Protein AF-A0A3R7UKQ8-F1 (afdb_monomer_lite)

Structure (mmCIF, N/CA/C/O backbone):
data_AF-A0A3R7UKQ8-F1
#
_entry.id   AF-A0A3R7UKQ8-F1
#
loop_
_atom_site.group_PDB
_atom_site.id
_atom_site.type_symbol
_atom_site.label_atom_id
_atom_site.label_alt_id
_atom_site.label_comp_id
_atom_site.label_asym_id
_atom_site.label_entity_id
_atom_site.label_seq_id
_atom_site.pdbx_PDB_ins_code
_atom_site.Cartn_x
_atom_site.Cartn_y
_atom_site.Cartn_z
_atom_site.occupancy
_atom_site.B_iso_or_equiv
_atom_site.auth_seq_id
_atom_site.auth_comp_id
_atom_site.auth_asym_id
_atom_site.auth_atom_id
_atom_site.pdbx_PDB_model_num
ATOM 1 N N . MET A 1 1 ? -8.861 -11.889 10.207 1.00 70.06 1 MET A N 1
ATOM 2 C CA . MET A 1 1 ? -9.414 -12.337 11.502 1.00 70.06 1 MET A CA 1
ATOM 3 C C . MET A 1 1 ? -9.226 -11.172 12.427 1.00 70.06 1 MET A C 1
ATOM 5 O O . MET A 1 1 ? -8.089 -10.903 12.796 1.00 70.06 1 MET A O 1
ATOM 9 N N . ASP A 1 2 ? -10.313 -10.488 12.749 1.00 70.62 2 ASP A N 1
ATOM 10 C CA . ASP A 1 2 ? -10.226 -9.261 13.528 1.00 70.62 2 ASP A CA 1
ATOM 11 C C . ASP A 1 2 ? -10.502 -9.557 14.995 1.00 70.62 2 ASP A C 1
ATOM 13 O O . ASP A 1 2 ? -11.334 -10.406 15.337 1.00 70.62 2 ASP A O 1
ATOM 17 N N . ILE A 1 3 ? -9.754 -8.880 15.860 1.00 79.56 3 ILE A N 1
ATOM 18 C CA . ILE A 1 3 ? -9.895 -8.983 17.306 1.00 79.56 3 ILE A CA 1
ATOM 19 C C . ILE A 1 3 ? -10.937 -7.957 17.734 1.00 79.56 3 ILE A C 1
ATOM 21 O O . ILE A 1 3 ? -10.747 -6.760 17.567 1.00 79.56 3 ILE A O 1
ATOM 25 N N . VAL A 1 4 ? -12.036 -8.447 18.297 1.00 83.62 4 VAL A N 1
ATOM 26 C CA . VAL A 1 4 ? -13.134 -7.630 18.828 1.00 83.62 4 VAL A CA 1
ATOM 27 C C . VAL A 1 4 ? -12.773 -7.082 20.205 1.00 83.62 4 VAL A C 1
ATOM 29 O O . VAL A 1 4 ? -13.148 -5.969 20.556 1.00 83.62 4 VAL A O 1
ATOM 32 N N . SER A 1 5 ? -12.043 -7.862 21.005 1.00 83.62 5 SER A N 1
ATOM 33 C CA . SER A 1 5 ? -11.531 -7.396 22.292 1.00 83.62 5 SER A CA 1
ATOM 34 C C . SER A 1 5 ? -10.303 -8.183 22.718 1.00 83.62 5 SER A C 1
ATOM 36 O O . SER A 1 5 ? -10.240 -9.394 22.501 1.00 83.62 5 SER A O 1
ATOM 38 N N . ASN A 1 6 ? -9.377 -7.515 23.395 1.00 84.06 6 ASN A N 1
ATOM 39 C CA . ASN A 1 6 ? -8.214 -8.130 24.016 1.00 84.06 6 ASN A CA 1
ATOM 40 C C . ASN A 1 6 ? -8.159 -7.715 25.490 1.00 84.06 6 ASN A C 1
ATOM 42 O O . ASN A 1 6 ? -8.113 -6.527 25.805 1.00 84.06 6 ASN A O 1
ATOM 46 N N . SER A 1 7 ? -8.194 -8.688 26.392 1.00 84.50 7 SER A N 1
ATOM 47 C CA . SER A 1 7 ? -7.999 -8.495 27.825 1.00 84.50 7 SER A CA 1
ATOM 48 C C . SER A 1 7 ? -6.738 -9.226 28.281 1.00 84.50 7 SER A C 1
ATOM 50 O O . SER A 1 7 ? -6.098 -9.943 27.516 1.00 84.50 7 SER A O 1
ATOM 52 N N . SER A 1 8 ? -6.382 -9.097 29.558 1.00 80.50 8 SER A N 1
ATOM 53 C CA . SER A 1 8 ? -5.245 -9.836 30.116 1.00 80.50 8 SER A CA 1
ATOM 54 C C . SER A 1 8 ? -5.430 -11.358 30.114 1.00 80.50 8 SER A C 1
ATOM 56 O O . SER A 1 8 ? -4.455 -12.078 30.320 1.00 80.50 8 SER A O 1
ATOM 58 N N . THR A 1 9 ? -6.654 -11.858 29.919 1.00 83.44 9 THR A N 1
ATOM 59 C CA . THR A 1 9 ? -6.980 -13.289 30.018 1.00 83.44 9 THR A CA 1
ATOM 60 C C . THR A 1 9 ? -7.712 -13.852 28.806 1.00 83.44 9 THR A C 1
ATOM 62 O O . THR A 1 9 ? -7.872 -15.068 28.725 1.00 83.44 9 THR A O 1
ATOM 65 N N . ALA A 1 10 ? -8.177 -13.012 27.879 1.00 82.00 10 ALA A N 1
ATOM 66 C CA . ALA A 1 10 ? -8.956 -13.468 26.738 1.00 82.00 10 ALA A CA 1
ATOM 67 C C . ALA A 1 10 ? -8.812 -12.549 25.526 1.00 82.00 10 ALA A C 1
ATOM 69 O O . ALA A 1 10 ? -8.851 -11.325 25.637 1.00 82.00 10 ALA A O 1
ATOM 70 N N . VAL A 1 11 ? -8.756 -13.177 24.356 1.00 84.12 11 VAL A N 1
ATOM 71 C CA . VAL A 1 11 ? -8.886 -12.523 23.057 1.00 84.12 11 VAL A CA 1
ATOM 72 C C . VAL A 1 11 ? -10.197 -13.001 22.455 1.00 84.12 11 VAL A C 1
ATOM 74 O O . VAL A 1 11 ? -10.427 -14.203 22.340 1.00 84.12 11 VAL A O 1
ATOM 77 N N . VAL A 1 12 ? -11.065 -12.066 22.086 1.00 85.56 12 VAL A N 1
ATOM 78 C CA . VAL A 1 12 ? -12.299 -12.354 21.355 1.00 85.56 12 VAL A CA 1
ATOM 79 C C . VAL A 1 12 ? -12.066 -11.971 19.909 1.00 85.56 12 VAL A C 1
ATOM 81 O O . VAL A 1 12 ? -11.681 -10.841 19.618 1.00 85.56 12 VAL A O 1
ATOM 84 N N . VAL A 1 13 ? -12.306 -12.911 19.009 1.00 85.12 13 VAL A N 1
ATOM 85 C CA . VAL A 1 13 ? -12.179 -12.733 17.562 1.00 85.12 13 VAL A CA 1
ATOM 86 C C . VAL A 1 13 ? -13.563 -12.716 16.928 1.00 85.12 13 VAL A C 1
ATOM 88 O O . VAL A 1 13 ? -14.460 -13.431 17.366 1.00 85.12 13 VAL A O 1
ATOM 91 N N . GLY A 1 14 ? -13.747 -11.880 15.908 1.00 80.69 14 GLY A N 1
ATOM 92 C CA . GLY A 1 14 ? -15.052 -11.632 15.281 1.00 80.69 14 GLY A CA 1
ATOM 93 C C . GLY A 1 14 ? -15.513 -12.722 14.312 1.00 80.69 14 GLY A C 1
ATOM 94 O O . GLY A 1 14 ? -16.503 -12.541 13.611 1.00 80.69 14 GLY A O 1
ATOM 95 N N . VAL A 1 15 ? -14.781 -13.833 14.232 1.00 80.06 15 VAL A N 1
ATOM 96 C CA . VAL A 1 15 ? -15.007 -14.925 13.280 1.00 80.06 15 VAL A CA 1
ATOM 97 C C . VAL A 1 15 ? -14.976 -16.269 13.998 1.00 80.06 15 VAL A C 1
ATOM 99 O O . VAL A 1 15 ? -14.346 -16.407 15.046 1.00 80.06 15 VAL A O 1
ATOM 102 N N . ASP A 1 16 ? -15.637 -17.271 13.417 1.00 81.94 16 ASP A N 1
ATOM 103 C CA . ASP A 1 16 ? -15.550 -18.649 13.898 1.00 81.94 16 ASP A CA 1
ATOM 104 C C . ASP A 1 16 ? -14.130 -19.193 13.679 1.00 81.94 16 ASP A C 1
ATOM 106 O O . ASP A 1 16 ? -13.637 -19.275 12.553 1.00 81.94 16 ASP A O 1
ATOM 110 N N . VAL A 1 17 ? -13.474 -19.554 14.780 1.00 76.25 17 VAL A N 1
ATOM 111 C CA . VAL A 1 17 ? -12.110 -20.095 14.806 1.00 76.25 17 VAL A CA 1
ATOM 112 C C . VAL A 1 17 ? -12.058 -21.590 15.099 1.00 76.25 17 VAL A C 1
ATOM 114 O O . VAL A 1 17 ? -10.971 -22.148 15.227 1.00 76.25 17 VAL A O 1
ATOM 117 N N . SER A 1 18 ? -13.204 -22.272 15.171 1.00 80.19 18 SER A N 1
ATOM 118 C CA . SER A 1 18 ? -13.265 -23.717 15.432 1.00 80.19 18 SER A CA 1
ATOM 119 C C . SER A 1 18 ? -12.474 -24.540 14.405 1.00 80.19 18 SER A C 1
ATOM 121 O O . SER A 1 18 ? -11.867 -25.553 14.749 1.00 80.19 18 SER A O 1
ATOM 123 N N . ALA A 1 19 ? -12.400 -24.059 13.162 1.00 76.88 19 ALA A N 1
ATOM 124 C CA . ALA A 1 19 ? -11.631 -24.673 12.083 1.00 76.88 19 ALA A CA 1
ATOM 125 C C . ALA A 1 19 ? -10.104 -24.496 12.209 1.00 76.88 19 ALA A C 1
ATOM 127 O O . ALA A 1 19 ? -9.362 -25.165 11.493 1.00 76.88 19 ALA A O 1
ATOM 128 N N . LEU A 1 20 ? -9.622 -23.617 13.098 1.00 77.00 20 LEU A N 1
ATOM 129 C CA . LEU A 1 20 ? -8.187 -23.361 13.277 1.00 77.00 20 LEU A CA 1
ATOM 130 C C . LEU A 1 20 ? -7.493 -24.416 14.148 1.00 77.00 20 LEU A C 1
ATOM 132 O O . LEU A 1 20 ? -6.268 -24.429 14.207 1.00 77.00 20 LEU A O 1
ATOM 136 N N . GLY A 1 21 ? -8.252 -25.305 14.801 1.00 80.56 21 GLY A N 1
ATOM 137 C CA . GLY A 1 21 ? -7.693 -26.431 15.553 1.00 80.56 21 GLY A CA 1
ATOM 138 C C . GLY A 1 21 ? -6.815 -26.025 16.738 1.00 80.56 21 GLY A C 1
ATOM 139 O O . GLY A 1 21 ? -5.913 -26.783 17.085 1.00 80.56 21 GLY A O 1
ATOM 140 N N . LEU A 1 22 ? -7.074 -24.850 17.326 1.00 80.69 22 LEU A N 1
ATOM 141 C CA . LEU A 1 22 ? -6.280 -24.292 18.421 1.00 80.69 22 LEU A CA 1
ATOM 142 C C . LEU A 1 22 ? -6.304 -25.220 19.649 1.00 80.69 22 LEU A C 1
ATOM 144 O O . LEU A 1 22 ? -7.380 -25.611 20.108 1.00 80.69 22 LEU A O 1
ATOM 148 N N . GLN A 1 23 ? -5.133 -25.572 20.173 1.00 82.69 23 GLN A N 1
ATOM 149 C CA . GLN A 1 23 ? -4.922 -26.519 21.271 1.00 82.69 23 GLN A CA 1
ATOM 150 C C . GLN A 1 23 ? -4.511 -25.844 22.587 1.00 82.69 23 GLN A C 1
ATOM 152 O O . GLN A 1 23 ? -4.457 -26.507 23.624 1.00 82.69 23 GLN A O 1
ATOM 157 N N . GLY A 1 24 ? -4.298 -24.525 22.579 1.00 77.50 24 GLY A N 1
ATOM 158 C CA . GLY A 1 24 ? -4.002 -23.720 23.764 1.00 77.50 24 GLY A CA 1
ATOM 159 C C . GLY A 1 24 ? -2.513 -23.595 24.090 1.00 77.50 24 GLY A C 1
ATOM 160 O O . GLY A 1 24 ? -2.171 -22.981 25.101 1.00 77.50 24 GLY A O 1
ATOM 161 N N . ASP A 1 25 ? -1.633 -24.148 23.256 1.00 80.81 25 ASP A N 1
ATOM 162 C CA . ASP A 1 25 ? -0.180 -23.958 23.301 1.00 80.81 25 ASP A CA 1
ATOM 163 C C . ASP A 1 25 ? 0.328 -22.994 22.213 1.00 80.81 25 ASP A C 1
ATOM 165 O O . ASP A 1 25 ? 1.528 -22.717 22.128 1.00 80.81 25 ASP A O 1
ATOM 169 N N . GLU A 1 26 ? -0.574 -22.432 21.404 1.00 83.62 26 GLU A N 1
ATOM 170 C CA . GLU A 1 26 ? -0.216 -21.465 20.379 1.00 83.62 26 GLU A CA 1
ATOM 171 C C . GLU A 1 26 ? 0.246 -20.132 20.978 1.00 83.62 26 GLU A C 1
ATOM 173 O O . GLU A 1 26 ? -0.386 -19.544 21.857 1.00 83.62 26 GLU A O 1
ATOM 178 N N . ALA A 1 27 ? 1.335 -19.598 20.427 1.00 75.50 27 ALA A N 1
ATOM 179 C CA . ALA A 1 27 ? 1.791 -18.246 20.708 1.00 75.50 27 ALA A CA 1
ATOM 180 C C . ALA A 1 27 ? 1.308 -17.295 19.605 1.00 75.50 27 ALA A C 1
ATOM 182 O O . ALA A 1 27 ? 1.714 -17.413 18.447 1.00 75.50 27 ALA A O 1
ATOM 183 N N . PHE A 1 28 ? 0.481 -16.316 19.972 1.00 71.56 28 PHE A N 1
ATOM 184 C CA . PHE A 1 28 ? 0.013 -15.275 19.060 1.00 71.56 28 PHE A CA 1
ATOM 185 C C . PHE A 1 28 ? 0.711 -13.949 19.346 1.00 71.56 28 PHE A C 1
ATOM 187 O O . PHE A 1 28 ? 0.859 -13.540 20.496 1.00 71.56 28 PHE A O 1
ATOM 194 N N . VAL A 1 29 ? 1.095 -13.243 18.284 1.00 71.12 29 VAL A N 1
ATOM 195 C CA . VAL A 1 29 ? 1.484 -11.833 18.368 1.00 71.12 29 VAL A CA 1
ATOM 196 C C . VAL A 1 29 ? 0.312 -11.007 17.863 1.00 71.12 29 VAL A C 1
ATOM 198 O O . VAL A 1 29 ? -0.018 -11.065 16.680 1.00 71.12 29 VAL A O 1
ATOM 201 N N . ILE A 1 30 ? -0.301 -10.239 18.759 1.00 74.06 30 ILE A N 1
ATOM 202 C CA . ILE A 1 30 ? -1.354 -9.281 18.420 1.00 74.06 30 ILE A CA 1
ATOM 203 C C . ILE A 1 30 ? -0.682 -7.957 18.071 1.00 74.06 30 ILE A C 1
ATOM 205 O O . ILE A 1 30 ? 0.163 -7.474 18.825 1.00 74.06 30 ILE A O 1
ATOM 209 N N . ARG A 1 31 ? -1.040 -7.382 16.925 1.00 72.31 31 ARG A N 1
ATOM 210 C CA . ARG A 1 31 ? -0.610 -6.042 16.527 1.00 72.31 31 ARG A CA 1
ATOM 211 C C . ARG A 1 31 ? -1.842 -5.213 16.235 1.00 72.31 31 ARG A C 1
ATOM 213 O O . ARG A 1 31 ? -2.710 -5.661 15.495 1.00 72.31 31 ARG A O 1
ATOM 220 N N . GLU A 1 32 ? -1.891 -4.035 16.831 1.00 77.44 32 GLU A N 1
ATOM 221 C CA . GLU A 1 32 ? -2.873 -3.021 16.480 1.00 77.44 32 GLU A CA 1
ATOM 222 C C . GLU A 1 32 ? -2.600 -2.533 15.053 1.00 77.44 32 GLU A C 1
ATOM 224 O O . GLU A 1 32 ? -1.441 -2.437 14.631 1.00 77.44 32 GLU A O 1
ATOM 229 N N . HIS A 1 33 ? -3.666 -2.324 14.285 1.00 79.31 33 HIS A N 1
ATOM 230 C CA . HIS A 1 33 ? -3.559 -1.773 12.940 1.00 79.31 33 HIS A CA 1
ATOM 231 C C . HIS A 1 33 ? -3.458 -0.257 13.024 1.00 79.31 33 HIS A C 1
ATOM 233 O O . HIS A 1 33 ? -4.060 0.346 13.902 1.00 79.31 33 HIS A O 1
ATOM 239 N N . ILE A 1 34 ? -2.732 0.340 12.081 1.00 84.00 34 ILE A N 1
ATOM 240 C CA . ILE A 1 34 ? -2.748 1.791 11.912 1.00 84.00 34 ILE A CA 1
ATOM 241 C C . ILE A 1 34 ? -4.103 2.164 11.316 1.00 84.00 34 ILE A C 1
ATOM 243 O O . ILE A 1 34 ? -4.503 1.599 10.298 1.00 84.00 34 ILE A O 1
ATOM 247 N N . THR A 1 35 ? -4.791 3.117 11.923 1.00 89.06 35 THR A N 1
ATOM 248 C CA . THR A 1 35 ? -6.027 3.696 11.385 1.00 89.06 35 THR A CA 1
ATOM 249 C C . THR A 1 35 ? -5.747 4.959 10.567 1.00 89.06 35 THR A C 1
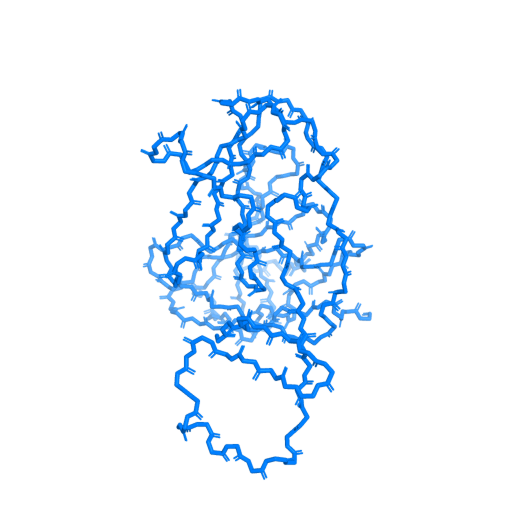ATOM 251 O O . THR A 1 35 ? -4.679 5.571 10.674 1.00 89.06 35 THR A O 1
ATOM 254 N N . LEU A 1 36 ? -6.719 5.397 9.758 1.00 89.44 36 LEU A N 1
ATOM 255 C CA . LEU A 1 36 ? -6.642 6.693 9.071 1.00 89.44 36 LEU A CA 1
ATOM 256 C C . LEU A 1 36 ? -6.414 7.857 10.038 1.00 89.44 36 LEU A C 1
ATOM 258 O O . LEU A 1 36 ? -5.592 8.736 9.771 1.00 89.44 36 LEU A O 1
ATOM 262 N N . SER A 1 37 ? -7.134 7.872 11.160 1.00 88.88 37 SER A N 1
ATOM 263 C CA . SER A 1 37 ? -7.009 8.955 12.136 1.00 88.88 37 SER A CA 1
ATOM 264 C C . SER A 1 37 ? -5.608 9.018 12.750 1.00 88.88 37 SER A C 1
ATOM 266 O O . SER A 1 37 ? -5.056 10.105 12.894 1.00 88.88 37 SER A O 1
ATOM 268 N N . GLU A 1 38 ? -4.983 7.870 13.020 1.00 88.94 38 GLU A N 1
ATOM 269 C CA . GLU A 1 38 ? -3.617 7.799 13.546 1.00 88.94 38 GLU A CA 1
ATOM 270 C C . GLU A 1 38 ? -2.568 8.209 12.513 1.00 88.94 38 GLU A C 1
ATOM 272 O O . GLU A 1 38 ? -1.663 8.984 12.827 1.00 88.94 38 GLU A O 1
ATOM 277 N N . LEU A 1 39 ? -2.691 7.725 11.274 1.00 88.00 39 LEU A N 1
ATOM 278 C CA . LEU A 1 39 ? -1.722 8.000 10.213 1.00 88.00 39 LEU A CA 1
ATOM 279 C C . LEU A 1 39 ? -1.646 9.495 9.871 1.00 88.00 39 LEU A C 1
ATOM 281 O O . LEU A 1 39 ? -0.565 10.032 9.615 1.00 88.00 39 LEU A O 1
ATOM 285 N N . PHE A 1 40 ? -2.800 10.162 9.884 1.00 89.31 40 PHE A N 1
ATOM 286 C CA . PHE A 1 40 ? -2.947 11.568 9.516 1.00 89.31 40 PHE A CA 1
ATOM 287 C C . PHE A 1 40 ? -3.152 12.494 10.721 1.00 89.31 40 PHE A C 1
ATOM 289 O O . PHE A 1 40 ? -3.461 13.670 10.538 1.00 89.31 40 PHE A O 1
ATOM 296 N N . ALA A 1 41 ? -2.930 12.013 11.950 1.00 87.38 41 ALA A N 1
ATOM 297 C CA . ALA A 1 41 ? -3.183 12.767 13.185 1.00 87.38 41 ALA A CA 1
ATOM 298 C C . ALA A 1 41 ? -2.482 14.138 13.232 1.00 87.38 41 ALA A C 1
ATOM 300 O O . ALA A 1 41 ? -2.970 15.075 13.860 1.00 87.38 41 ALA A O 1
ATOM 301 N N . ASN A 1 42 ? -1.327 14.254 12.571 1.00 84.31 42 ASN A N 1
ATOM 302 C CA . ASN A 1 42 ? -0.516 15.474 12.521 1.00 84.31 42 ASN A CA 1
ATOM 303 C C . ASN A 1 42 ? -0.512 16.143 11.136 1.00 84.31 42 ASN A C 1
ATOM 305 O O . ASN A 1 42 ? 0.298 17.036 10.884 1.00 84.31 42 ASN A O 1
ATOM 309 N N . SER A 1 43 ? -1.370 15.691 10.224 1.00 85.12 43 SER A N 1
ATOM 310 C CA . SER A 1 43 ? -1.444 16.195 8.857 1.00 85.12 43 SER A CA 1
ATOM 311 C C . SER A 1 43 ? -2.393 17.389 8.762 1.00 85.12 43 SER A C 1
ATOM 313 O O . SER A 1 43 ? -3.461 17.417 9.369 1.00 85.12 43 SER A O 1
ATOM 315 N N . THR A 1 44 ? -2.027 18.388 7.961 1.00 88.06 44 THR A N 1
ATOM 316 C CA . THR A 1 44 ? -2.887 19.541 7.663 1.00 88.06 44 THR A CA 1
ATOM 317 C C . THR A 1 44 ? -3.730 19.249 6.428 1.00 88.06 44 THR A C 1
ATOM 319 O O . THR A 1 44 ? -3.351 19.626 5.321 1.00 88.06 44 THR A O 1
ATOM 322 N N . LEU A 1 45 ? -4.844 18.542 6.621 1.00 91.62 45 LEU A N 1
ATOM 323 C CA . LEU A 1 45 ? -5.777 18.190 5.551 1.00 91.62 45 LEU A CA 1
ATOM 324 C C . LEU A 1 45 ? -6.913 19.210 5.440 1.00 91.62 45 LEU A C 1
ATOM 326 O O . LEU A 1 45 ? -7.492 19.646 6.436 1.00 91.62 45 LEU A O 1
ATOM 330 N N . THR A 1 46 ? -7.254 19.564 4.208 1.00 94.06 46 THR A N 1
ATOM 331 C CA . THR A 1 46 ? -8.377 20.430 3.863 1.00 94.06 46 THR A CA 1
ATOM 332 C C . THR A 1 46 ? -9.659 19.610 3.822 1.00 94.06 46 THR A C 1
ATOM 334 O O . THR A 1 46 ? -9.826 18.722 2.984 1.00 94.06 46 THR A O 1
ATOM 337 N N . GLY A 1 47 ? -10.593 19.939 4.715 1.00 93.62 47 GLY A N 1
ATOM 338 C CA . GLY A 1 47 ? -11.887 19.266 4.793 1.00 93.62 47 GLY A CA 1
ATOM 339 C C . GLY A 1 47 ? -12.650 19.300 3.469 1.00 93.62 47 GLY A C 1
ATOM 340 O O . GLY A 1 47 ? -12.696 20.331 2.797 1.00 93.62 47 GLY A O 1
ATOM 341 N N . TYR A 1 48 ? -13.257 18.171 3.108 1.00 93.50 48 TYR A N 1
ATOM 342 C CA . TYR A 1 48 ? -14.045 17.938 1.893 1.00 93.50 48 TYR A CA 1
ATOM 343 C C . TYR A 1 48 ? -13.295 18.119 0.565 1.00 93.50 48 TYR A C 1
ATOM 345 O O . TYR A 1 48 ? -13.907 17.989 -0.495 1.00 93.50 48 TYR A O 1
ATOM 353 N N . ALA A 1 49 ? -11.993 18.401 0.606 1.00 93.31 49 ALA A N 1
ATOM 354 C CA . ALA A 1 49 ? -11.149 18.567 -0.571 1.00 93.31 49 ALA A CA 1
ATOM 355 C C . ALA A 1 49 ? -10.083 17.475 -0.645 1.00 93.31 49 ALA A C 1
ATOM 357 O O . ALA A 1 49 ? -9.874 16.900 -1.711 1.00 93.31 49 ALA A O 1
ATOM 358 N N . ASP A 1 50 ? -9.453 17.166 0.488 1.00 95.19 50 ASP A N 1
ATOM 359 C CA . ASP A 1 50 ? -8.444 16.124 0.552 1.00 95.19 50 ASP A CA 1
ATOM 360 C C . ASP A 1 50 ? -9.109 14.776 0.861 1.00 95.19 50 ASP A C 1
ATOM 362 O O . ASP A 1 50 ? -9.935 14.646 1.774 1.00 95.19 50 ASP A O 1
ATOM 366 N N . ALA A 1 51 ? -8.754 13.766 0.073 1.00 95.25 51 ALA A N 1
ATOM 367 C CA . ALA A 1 51 ? -9.358 12.444 0.122 1.00 95.25 51 ALA A CA 1
ATOM 368 C C . ALA A 1 51 ? -8.293 11.355 0.042 1.00 95.25 51 ALA A C 1
ATOM 370 O O . ALA A 1 51 ? -7.266 11.505 -0.617 1.00 95.25 51 ALA A O 1
ATOM 371 N N . VAL A 1 52 ? -8.560 10.228 0.687 1.00 94.50 52 VAL A N 1
ATOM 372 C CA . VAL A 1 52 ? -7.701 9.048 0.673 1.00 94.50 52 VAL A CA 1
ATOM 373 C C . VAL A 1 52 ? -8.492 7.860 0.153 1.00 94.50 52 VAL A C 1
ATOM 375 O O . VAL A 1 52 ? -9.648 7.673 0.512 1.00 94.50 52 VAL A O 1
ATOM 378 N N . SER A 1 53 ? -7.888 7.064 -0.721 1.00 93.94 53 SER A N 1
ATOM 379 C CA . SER A 1 53 ? -8.439 5.776 -1.147 1.00 93.94 53 SER A CA 1
ATOM 380 C C . SER A 1 53 ? -7.579 4.655 -0.589 1.00 93.94 53 SER A C 1
ATOM 382 O O . SER A 1 53 ? -6.396 4.603 -0.920 1.00 93.94 53 SER A O 1
ATOM 384 N N . ILE A 1 54 ? -8.150 3.778 0.235 1.00 91.06 54 ILE A N 1
ATOM 385 C CA . ILE A 1 54 ? -7.490 2.578 0.751 1.00 91.06 54 ILE A CA 1
ATOM 386 C C . ILE A 1 54 ? -7.803 1.418 -0.192 1.00 91.06 54 ILE A C 1
ATOM 388 O O . ILE A 1 54 ? -8.958 1.103 -0.476 1.00 91.06 54 ILE A O 1
ATOM 392 N N . TYR A 1 55 ? -6.755 0.784 -0.704 1.00 87.94 55 TYR A N 1
ATOM 393 C CA . TYR A 1 55 ? -6.855 -0.360 -1.599 1.00 87.94 55 TYR A CA 1
ATOM 394 C C . TYR A 1 55 ? -6.856 -1.661 -0.812 1.00 87.94 55 TYR A C 1
ATOM 396 O O . TYR A 1 55 ? -6.012 -1.886 0.053 1.00 87.94 55 TYR A O 1
ATOM 404 N N . ASN A 1 56 ? -7.740 -2.564 -1.212 1.00 83.50 56 ASN A N 1
ATOM 405 C CA . ASN A 1 56 ? -7.997 -3.850 -0.586 1.00 83.50 56 ASN A CA 1
ATOM 406 C C . ASN A 1 56 ? -8.540 -3.777 0.853 1.00 83.50 56 ASN A C 1
ATOM 408 O O . ASN A 1 56 ? -8.387 -4.754 1.585 1.00 83.50 56 ASN A O 1
ATOM 412 N N . GLU A 1 57 ? -9.167 -2.666 1.258 1.00 84.94 57 GLU A N 1
ATOM 413 C CA . GLU A 1 57 ? -9.785 -2.525 2.590 1.00 84.94 57 GLU A CA 1
ATOM 414 C C . GLU A 1 57 ? -10.850 -3.606 2.825 1.00 84.94 57 GLU A C 1
ATOM 416 O O . GLU A 1 57 ? -10.743 -4.391 3.763 1.00 84.94 57 GLU A O 1
ATOM 421 N N . ASP A 1 58 ? -11.794 -3.739 1.889 1.00 84.00 58 ASP A N 1
ATOM 422 C CA . ASP A 1 58 ? -12.848 -4.766 1.917 1.00 84.00 58 ASP A CA 1
ATOM 423 C C . ASP A 1 58 ? -12.423 -6.088 1.242 1.00 84.00 58 ASP A C 1
ATOM 425 O O . ASP A 1 58 ? -13.247 -6.955 0.937 1.00 84.00 58 ASP A O 1
ATOM 429 N N . GLY A 1 59 ? -11.127 -6.245 0.958 1.00 79.69 59 GLY A N 1
ATOM 430 C CA . GLY A 1 59 ? -10.546 -7.431 0.329 1.00 79.69 59 GLY A CA 1
ATOM 431 C C . GLY A 1 59 ? -9.968 -7.210 -1.077 1.00 79.69 59 GLY A C 1
ATOM 432 O O . GLY A 1 59 ? -10.026 -6.115 -1.624 1.00 79.69 59 GLY A O 1
ATOM 433 N N . PRO A 1 60 ? -9.371 -8.252 -1.682 1.00 78.19 60 PRO A N 1
ATOM 434 C CA . PRO A 1 60 ? -8.640 -8.161 -2.948 1.00 78.19 60 PRO A CA 1
ATOM 435 C C . PRO A 1 60 ? -9.381 -7.427 -4.079 1.00 78.19 60 PRO A C 1
ATOM 437 O O . PRO A 1 60 ? -10.466 -7.834 -4.489 1.00 78.19 60 PRO A O 1
ATOM 440 N N . GLY A 1 61 ? -8.759 -6.383 -4.628 1.00 75.62 61 GLY A N 1
ATOM 441 C CA . GLY A 1 61 ? -9.250 -5.610 -5.770 1.00 75.62 61 GLY A CA 1
ATOM 442 C C . GLY A 1 61 ? -10.253 -4.503 -5.432 1.00 75.62 61 GLY A C 1
ATOM 443 O O . GLY A 1 61 ? -10.740 -3.848 -6.353 1.00 75.62 61 GLY A O 1
ATOM 444 N N . THR A 1 62 ? -10.571 -4.277 -4.155 1.00 85.00 62 THR A N 1
ATOM 445 C CA . THR A 1 62 ? -11.448 -3.173 -3.737 1.00 85.00 62 THR A CA 1
ATOM 446 C C . THR A 1 62 ? -10.663 -1.878 -3.529 1.00 85.00 62 THR A C 1
ATOM 448 O O . THR A 1 62 ? -9.449 -1.890 -3.315 1.00 85.00 62 THR A O 1
ATOM 451 N N . ALA A 1 63 ? -11.358 -0.747 -3.602 1.00 89.50 63 ALA A N 1
ATOM 452 C CA . ALA A 1 63 ? -10.851 0.542 -3.156 1.00 89.50 63 ALA A CA 1
ATOM 453 C C . ALA A 1 63 ? -11.988 1.282 -2.455 1.00 89.50 63 ALA A C 1
ATOM 455 O O . ALA A 1 63 ? -13.053 1.478 -3.047 1.00 89.50 63 ALA A O 1
ATOM 456 N N . VAL A 1 64 ? -11.762 1.672 -1.206 1.00 93.25 64 VAL A N 1
ATOM 457 C CA . VAL A 1 64 ? -12.714 2.441 -0.405 1.00 93.25 64 VAL A CA 1
ATOM 458 C C . VAL A 1 64 ? -12.133 3.831 -0.220 1.00 93.25 64 VAL A C 1
ATOM 460 O O . VAL A 1 64 ? -10.936 3.995 0.010 1.00 93.25 64 VAL A O 1
ATOM 463 N N . ALA A 1 65 ? -12.962 4.847 -0.427 1.00 95.69 65 ALA A N 1
ATOM 464 C CA . ALA A 1 65 ? -12.527 6.231 -0.419 1.00 95.69 65 ALA A CA 1
ATOM 465 C C . ALA A 1 65 ? -13.143 6.992 0.754 1.00 95.69 65 ALA A C 1
ATOM 467 O O . ALA A 1 65 ? -14.343 6.905 1.031 1.00 95.69 65 ALA A O 1
ATOM 468 N N . HIS A 1 66 ? -12.297 7.781 1.404 1.00 96.25 66 HIS A N 1
ATOM 469 C CA . HIS A 1 66 ? -12.603 8.577 2.578 1.00 96.25 66 HIS A CA 1
ATOM 470 C C . HIS A 1 66 ? -12.188 10.017 2.325 1.00 96.25 66 HIS A C 1
ATOM 472 O O . HIS A 1 66 ? -11.257 10.294 1.568 1.00 96.25 66 HIS A O 1
ATOM 478 N N . VAL A 1 67 ? -12.871 10.941 2.976 1.00 97.06 67 VAL A N 1
ATOM 479 C CA . VAL A 1 67 ? -12.627 12.372 2.852 1.00 97.06 67 VAL A CA 1
ATOM 480 C C . VAL A 1 67 ? -12.409 12.971 4.232 1.00 97.06 67 VAL A C 1
ATOM 482 O O . VAL A 1 67 ? -13.088 12.591 5.188 1.00 97.06 67 VAL A O 1
ATOM 485 N N . ALA A 1 68 ? -11.451 13.889 4.345 1.00 95.38 68 ALA A N 1
ATOM 486 C CA . ALA A 1 68 ? -11.239 14.624 5.584 1.00 95.38 68 ALA A CA 1
ATOM 487 C C . ALA A 1 68 ? -12.459 15.516 5.871 1.00 95.38 68 ALA A C 1
ATOM 489 O O . ALA A 1 68 ? -12.991 16.147 4.961 1.00 95.38 68 ALA A O 1
ATOM 490 N N . ASP A 1 69 ? -12.891 15.630 7.123 1.00 93.75 69 ASP A N 1
ATOM 491 C CA . ASP A 1 69 ? -14.012 16.506 7.505 1.00 93.75 69 ASP A CA 1
ATOM 492 C C . ASP A 1 69 ? -13.576 17.953 7.819 1.00 93.75 69 ASP A C 1
ATOM 494 O O . ASP A 1 69 ? -14.409 18.852 7.948 1.00 93.75 69 ASP A O 1
ATOM 498 N N . GLY A 1 70 ? -12.263 18.188 7.932 1.00 89.06 70 GLY A N 1
ATOM 499 C CA . GLY A 1 70 ? -11.660 19.469 8.317 1.00 89.06 70 GLY A CA 1
ATOM 500 C C . GLY A 1 70 ? -11.580 19.720 9.829 1.00 89.06 70 GLY A C 1
ATOM 501 O O . GLY A 1 70 ? -11.084 20.765 10.245 1.00 89.06 70 GLY A O 1
ATOM 502 N N . ALA A 1 71 ? -12.029 18.774 10.653 1.00 88.38 71 ALA A N 1
ATOM 503 C CA . ALA A 1 71 ? -11.951 18.780 12.113 1.00 88.38 71 ALA A CA 1
ATOM 504 C C . ALA A 1 71 ? -11.072 17.638 12.666 1.00 88.38 71 ALA A C 1
ATOM 506 O O . ALA A 1 71 ? -11.107 17.353 13.863 1.00 88.38 71 ALA A O 1
ATOM 507 N N . GLY A 1 72 ? -10.264 17.014 11.803 1.00 85.75 72 GLY A N 1
ATOM 508 C CA . GLY A 1 72 ? -9.365 15.915 12.158 1.00 85.75 72 GLY A CA 1
ATOM 509 C C . GLY A 1 72 ? -10.013 14.532 12.083 1.00 85.75 72 GLY A C 1
ATOM 510 O O . GLY A 1 72 ? -9.406 13.570 12.544 1.00 85.75 72 GLY A O 1
ATOM 511 N N . ASN A 1 73 ? -11.215 14.424 11.510 1.00 91.94 73 ASN A N 1
ATOM 512 C CA . ASN A 1 73 ? -11.890 13.153 11.274 1.00 91.94 73 ASN A CA 1
ATOM 513 C C . ASN A 1 73 ? -11.986 12.828 9.780 1.00 91.94 73 ASN A C 1
ATOM 515 O O . ASN A 1 73 ? -11.707 13.646 8.899 1.00 91.94 73 ASN A O 1
ATOM 519 N N . TRP A 1 74 ? -12.442 11.611 9.522 1.00 95.31 74 TRP A N 1
ATOM 520 C CA . TRP A 1 74 ? -12.647 11.018 8.219 1.00 95.31 74 TRP A CA 1
ATOM 521 C C . TRP A 1 74 ? -14.091 10.567 8.064 1.00 95.31 74 TRP A C 1
ATOM 523 O O . TRP A 1 74 ? -14.700 10.035 8.996 1.00 95.31 74 TRP A O 1
ATOM 533 N N . LEU A 1 75 ? -14.622 10.769 6.864 1.00 96.88 75 LEU A N 1
ATOM 534 C CA . LEU A 1 75 ? -15.957 10.349 6.461 1.00 96.88 75 LEU A CA 1
ATOM 535 C C . LEU A 1 75 ? -15.860 9.466 5.219 1.00 96.88 75 LEU A C 1
ATOM 537 O O . LEU A 1 75 ? -15.000 9.699 4.367 1.00 96.88 75 LEU A O 1
ATOM 541 N N . LEU A 1 76 ? -16.770 8.506 5.061 1.00 96.38 76 LEU A N 1
ATOM 542 C CA . LEU A 1 76 ? -16.913 7.788 3.795 1.00 96.38 76 LEU A CA 1
ATOM 543 C C . LEU A 1 76 ? -17.301 8.760 2.679 1.00 96.38 76 LEU A C 1
ATOM 545 O O . LEU A 1 76 ? -18.264 9.521 2.799 1.00 96.38 76 LEU A O 1
ATOM 549 N N . ILE A 1 77 ? -16.592 8.702 1.550 1.00 95.44 77 ILE A N 1
ATOM 550 C CA . ILE A 1 77 ? -16.873 9.599 0.421 1.00 95.44 77 ILE A CA 1
ATOM 551 C C . ILE A 1 77 ? -18.236 9.311 -0.223 1.00 95.44 77 ILE A C 1
ATOM 553 O O . ILE A 1 77 ? -18.791 10.159 -0.914 1.00 95.44 77 ILE A O 1
ATOM 557 N N . SER A 1 78 ? -18.780 8.106 -0.028 1.00 94.12 78 SER A N 1
ATOM 558 C CA . SER A 1 78 ? -20.049 7.688 -0.624 1.00 94.12 78 SER A CA 1
ATOM 559 C C . SER A 1 78 ? -21.254 8.441 -0.068 1.00 94.12 78 SER A C 1
ATOM 561 O O . SER A 1 78 ? -22.261 8.562 -0.764 1.00 94.12 78 SER A O 1
ATOM 563 N N . ASP A 1 79 ? -21.173 8.924 1.173 1.00 94.69 79 ASP A N 1
ATOM 564 C CA . ASP A 1 79 ? -22.288 9.592 1.845 1.00 94.69 79 ASP A CA 1
ATOM 565 C C . ASP A 1 79 ? -21.911 10.889 2.570 1.00 94.69 79 ASP A C 1
ATOM 567 O O . ASP A 1 79 ? -22.815 11.622 2.965 1.00 94.69 79 ASP A O 1
ATOM 571 N N . TYR A 1 80 ? -20.617 11.192 2.730 1.00 94.12 80 TYR A N 1
ATOM 572 C CA . TYR A 1 80 ? -20.116 12.370 3.441 1.00 94.12 80 TYR A CA 1
ATOM 573 C C . TYR A 1 80 ? -20.676 12.520 4.869 1.00 94.12 80 TYR A C 1
ATOM 575 O O . TYR A 1 80 ? -20.790 13.634 5.379 1.00 94.12 80 TYR A O 1
ATOM 583 N N . THR A 1 81 ? -21.070 11.419 5.515 1.00 93.38 81 THR A N 1
ATOM 584 C CA . THR A 1 81 ? -21.726 11.439 6.834 1.00 93.38 81 THR A CA 1
ATOM 585 C C . THR A 1 81 ? -21.298 10.295 7.744 1.00 93.38 81 THR A C 1
ATOM 587 O O . THR A 1 81 ? -21.205 10.492 8.956 1.00 93.38 81 THR A O 1
ATOM 590 N N . THR A 1 82 ? -21.014 9.113 7.199 1.00 95.94 82 THR A N 1
ATOM 591 C CA . THR A 1 82 ? -20.566 7.962 7.981 1.00 95.94 82 THR A CA 1
ATOM 592 C C . THR A 1 82 ? -19.117 8.164 8.400 1.00 95.94 82 THR A C 1
ATOM 594 O O . THR A 1 82 ? -18.236 8.285 7.551 1.00 95.94 82 THR A O 1
ATOM 597 N N . SER A 1 83 ? -18.873 8.190 9.714 1.00 94.94 83 SER A N 1
ATOM 598 C CA . SER A 1 83 ? -17.521 8.253 10.281 1.00 94.94 83 SER A CA 1
ATOM 599 C C . SER A 1 83 ? -16.690 7.052 9.842 1.00 94.94 83 SER A C 1
ATOM 601 O O . SER A 1 83 ? -17.151 5.913 9.914 1.00 94.94 83 SER A O 1
ATOM 603 N N . SER A 1 84 ? -15.453 7.316 9.433 1.00 93.94 84 SER A N 1
ATOM 604 C CA . SER A 1 84 ? -14.473 6.310 9.028 1.00 93.94 84 SER A CA 1
ATOM 605 C C . SER A 1 84 ? -13.100 6.550 9.666 1.00 93.94 84 SER A C 1
ATOM 607 O O . SER A 1 84 ? -12.072 6.234 9.072 1.00 93.94 84 SER A O 1
ATOM 609 N N . ASN A 1 85 ? -13.066 7.139 10.865 1.00 88.69 85 ASN A N 1
ATOM 610 C CA . ASN A 1 85 ? -11.823 7.372 11.615 1.00 88.69 85 ASN A CA 1
ATOM 611 C C . ASN A 1 85 ? -11.046 6.087 11.904 1.00 88.69 85 ASN A C 1
ATOM 613 O O . ASN A 1 85 ? -9.816 6.079 11.824 1.00 88.69 85 ASN A O 1
ATOM 617 N N . ASP A 1 86 ? -11.789 5.025 12.209 1.00 88.00 86 ASP A N 1
ATOM 618 C CA . ASP A 1 86 ? -11.265 3.715 12.589 1.00 88.00 86 ASP A CA 1
ATOM 619 C C . ASP A 1 86 ? -10.998 2.823 11.368 1.00 88.00 86 ASP A C 1
ATOM 621 O O . ASP A 1 86 ? -10.763 1.629 11.534 1.00 88.00 86 ASP A O 1
ATOM 625 N N . ALA A 1 87 ? -11.050 3.374 10.144 1.00 90.62 87 ALA A N 1
ATOM 626 C CA . ALA A 1 87 ? -10.752 2.623 8.928 1.00 90.62 87 ALA A CA 1
ATOM 627 C C . ALA A 1 87 ? -9.307 2.090 9.002 1.00 90.62 87 ALA A C 1
ATOM 629 O O . ALA A 1 87 ? -8.360 2.892 9.063 1.00 90.62 87 ALA A O 1
ATOM 630 N N . PRO A 1 88 ? -9.119 0.759 9.060 1.00 87.69 88 PRO A N 1
ATOM 631 C CA . PRO A 1 88 ? -7.814 0.160 9.278 1.00 87.69 88 PRO A CA 1
ATOM 632 C C . PRO A 1 88 ? -7.009 0.090 7.977 1.00 87.69 88 PRO A C 1
ATOM 634 O O . PRO A 1 88 ? -7.487 -0.358 6.938 1.00 87.69 88 PRO A O 1
ATOM 637 N N . ILE A 1 89 ? -5.729 0.442 8.056 1.00 85.75 89 ILE A N 1
ATOM 638 C CA . ILE A 1 89 ? -4.751 0.219 6.991 1.00 85.75 89 ILE A CA 1
ATOM 639 C C . ILE A 1 89 ? -3.993 -1.068 7.321 1.00 85.75 89 ILE A C 1
ATOM 641 O O . ILE A 1 89 ? -3.053 -1.087 8.123 1.00 85.75 89 ILE A O 1
ATOM 645 N N . TYR A 1 90 ? -4.417 -2.177 6.715 1.00 80.12 90 TYR A N 1
ATOM 646 C CA . TYR A 1 90 ? -3.804 -3.483 6.960 1.00 80.12 90 TYR A CA 1
ATOM 647 C C . TYR A 1 90 ? -2.425 -3.607 6.290 1.00 80.12 90 TYR A C 1
ATOM 649 O O . TYR A 1 90 ? -2.197 -3.071 5.202 1.00 80.12 90 TYR A O 1
ATOM 657 N N . PRO A 1 91 ? -1.491 -4.392 6.851 1.00 74.75 91 PRO A N 1
ATOM 658 C CA . PRO A 1 91 ? -0.266 -4.752 6.144 1.00 74.75 91 PRO A CA 1
ATOM 659 C C . PRO A 1 91 ? -0.560 -5.391 4.776 1.00 74.75 91 PRO A C 1
ATOM 661 O O . PRO A 1 91 ? -1.368 -6.313 4.683 1.00 74.75 91 PRO A O 1
ATOM 664 N N . GLY A 1 92 ? 0.119 -4.929 3.722 1.00 72.06 92 GLY A N 1
ATOM 665 C CA . GLY A 1 92 ? -0.130 -5.379 2.345 1.00 72.06 92 GLY A CA 1
ATOM 666 C C . GLY A 1 92 ? -1.268 -4.639 1.630 1.00 72.06 92 GLY A C 1
ATOM 667 O O . GLY A 1 92 ? -1.488 -4.885 0.445 1.00 72.06 92 GLY A O 1
ATOM 668 N N . THR A 1 93 ? -1.954 -3.716 2.312 1.00 78.12 93 THR A N 1
ATOM 669 C CA . THR A 1 93 ? -2.783 -2.684 1.673 1.00 78.12 93 THR A CA 1
ATOM 670 C C . THR A 1 93 ? -1.931 -1.463 1.342 1.00 78.12 93 THR A C 1
ATOM 672 O O . THR A 1 93 ? -0.839 -1.275 1.884 1.00 78.12 93 THR A O 1
ATOM 675 N N . GLY A 1 94 ? -2.422 -0.643 0.420 1.00 79.31 94 GLY A N 1
ATOM 676 C CA . GLY A 1 94 ? -1.836 0.651 0.093 1.00 79.31 94 GLY A CA 1
ATOM 677 C C . GLY A 1 94 ? -2.920 1.713 0.107 1.00 79.31 94 GLY A C 1
ATOM 678 O O . GLY A 1 94 ? -4.102 1.393 0.002 1.00 79.31 94 GLY A O 1
ATOM 679 N N . PHE A 1 95 ? -2.527 2.975 0.207 1.00 87.38 95 PHE A N 1
ATOM 680 C CA . PHE A 1 95 ? -3.455 4.087 0.071 1.00 87.38 95 PHE A CA 1
ATOM 681 C C . PHE A 1 95 ? -2.941 5.098 -0.950 1.00 87.38 95 PHE A C 1
ATOM 683 O O . PHE A 1 95 ? -1.736 5.236 -1.159 1.00 87.38 95 PHE A O 1
ATOM 690 N N . VAL A 1 96 ? -3.865 5.816 -1.581 1.00 88.31 96 VAL A N 1
ATOM 691 C CA . VAL A 1 96 ? -3.567 6.979 -2.420 1.00 88.31 96 VAL A CA 1
ATOM 692 C C . VAL A 1 96 ? -4.203 8.194 -1.769 1.00 88.31 96 VAL A C 1
ATOM 694 O O . VAL A 1 96 ? -5.417 8.224 -1.588 1.00 88.31 96 VAL A O 1
ATOM 697 N N . LEU A 1 97 ? -3.379 9.181 -1.421 1.00 90.25 97 LEU A N 1
ATOM 698 C CA . LEU A 1 97 ? -3.827 10.487 -0.950 1.00 90.25 97 LEU A CA 1
ATOM 699 C C . LEU A 1 97 ? -3.942 11.437 -2.146 1.00 90.25 97 LEU A C 1
ATOM 701 O O . LEU A 1 97 ? -2.992 11.597 -2.910 1.00 90.25 97 LEU A O 1
ATOM 705 N N . ASN A 1 98 ? -5.102 12.068 -2.294 1.00 91.12 98 ASN A N 1
ATOM 706 C CA . ASN A 1 98 ? -5.308 13.218 -3.158 1.00 91.12 98 ASN A CA 1
ATOM 707 C C . ASN A 1 98 ? -5.421 14.456 -2.268 1.00 91.12 98 ASN A C 1
ATOM 709 O O . ASN A 1 98 ? -6.334 14.545 -1.446 1.00 91.12 98 ASN A O 1
ATOM 713 N N . ASN A 1 99 ? -4.471 15.374 -2.407 1.00 90.75 99 ASN A N 1
ATOM 714 C CA . ASN A 1 99 ? -4.369 16.561 -1.575 1.00 90.75 99 ASN A CA 1
ATOM 715 C C . ASN A 1 99 ? -4.115 17.804 -2.428 1.00 90.75 99 ASN A C 1
ATOM 717 O O . ASN A 1 99 ? -3.419 17.769 -3.443 1.00 90.75 99 ASN A O 1
ATOM 721 N N . SER A 1 100 ? -4.689 18.916 -1.990 1.00 85.56 100 SER A N 1
ATOM 722 C CA . SER A 1 100 ? -4.629 20.207 -2.683 1.00 85.56 100 SER A CA 1
ATOM 723 C C . SER A 1 100 ? -3.395 21.053 -2.334 1.00 85.56 100 SER A C 1
ATOM 725 O O . SER A 1 100 ? -3.044 21.972 -3.076 1.00 85.56 100 SER A O 1
ATOM 727 N N . ALA A 1 101 ? -2.723 20.744 -1.225 1.00 87.19 101 ALA A N 1
ATOM 728 C CA . ALA A 1 101 ? -1.499 21.390 -0.750 1.00 87.19 101 ALA A CA 1
ATOM 729 C C . ALA A 1 101 ? -0.551 20.345 -0.153 1.00 87.19 101 ALA A C 1
ATOM 731 O O . ALA A 1 101 ? -1.010 19.263 0.190 1.00 87.19 101 ALA A O 1
ATOM 732 N N . ASP A 1 102 ? 0.740 20.648 -0.006 1.00 85.88 102 ASP A N 1
ATOM 733 C CA . ASP A 1 102 ? 1.719 19.707 0.557 1.00 85.88 102 ASP A CA 1
ATOM 734 C C . ASP A 1 102 ? 1.281 19.172 1.932 1.00 85.88 102 ASP A C 1
ATOM 736 O O . ASP A 1 102 ? 1.020 19.937 2.862 1.00 85.88 102 ASP A O 1
ATOM 740 N N . VAL A 1 103 ? 1.241 17.843 2.066 1.00 85.62 103 VAL A N 1
ATOM 741 C CA . VAL A 1 103 ? 0.889 17.147 3.308 1.00 85.62 103 VAL A CA 1
ATOM 742 C C . VAL A 1 103 ? 2.082 16.338 3.793 1.00 85.62 103 VAL A C 1
ATOM 744 O O . VAL A 1 103 ? 2.698 15.590 3.035 1.00 85.62 103 VAL A O 1
ATOM 747 N N . VAL A 1 104 ? 2.379 16.446 5.088 1.00 83.25 104 VAL A N 1
ATOM 748 C CA . VAL A 1 104 ? 3.308 15.540 5.767 1.00 83.25 104 VAL A CA 1
ATOM 749 C C . VAL A 1 104 ? 2.502 14.442 6.445 1.00 83.25 104 VAL A C 1
ATOM 751 O O . VAL A 1 104 ? 1.605 14.721 7.243 1.00 83.25 104 VAL A O 1
ATOM 754 N N . VAL A 1 105 ? 2.839 13.197 6.125 1.00 81.81 105 VAL A N 1
ATOM 755 C CA . VAL A 1 105 ? 2.275 12.000 6.748 1.00 81.81 105 VAL A CA 1
ATOM 756 C C . VAL A 1 105 ? 3.360 11.357 7.595 1.00 81.81 105 VAL A C 1
ATOM 758 O O . VAL A 1 105 ? 4.458 11.091 7.104 1.00 81.81 105 VAL A O 1
ATOM 761 N N . THR A 1 106 ? 3.052 11.102 8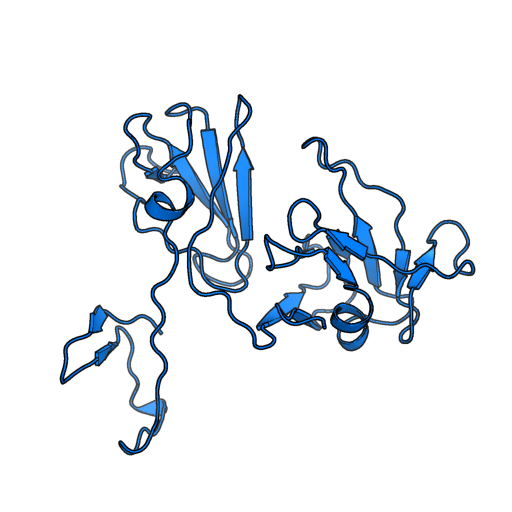.863 1.00 77.12 106 THR A N 1
ATOM 762 C CA . THR A 1 106 ? 4.000 10.508 9.808 1.00 77.12 106 THR A CA 1
ATOM 763 C C . THR A 1 106 ? 3.435 9.187 10.298 1.00 77.12 106 THR A C 1
ATOM 765 O O . THR A 1 106 ? 2.639 9.153 11.230 1.00 77.12 106 THR A O 1
ATOM 768 N N . ALA A 1 107 ? 3.873 8.089 9.687 1.00 73.81 107 ALA A N 1
ATOM 769 C CA . ALA A 1 107 ? 3.567 6.759 10.191 1.00 73.81 107 ALA A CA 1
ATOM 770 C C . ALA A 1 107 ? 4.440 6.459 11.421 1.00 73.81 107 ALA A C 1
ATOM 772 O O . ALA A 1 107 ? 5.671 6.480 11.339 1.00 73.81 107 ALA A O 1
ATOM 773 N N . VAL A 1 108 ? 3.808 6.164 12.558 1.00 70.69 108 VAL A N 1
ATOM 774 C CA . VAL A 1 108 ? 4.480 5.726 13.789 1.00 70.69 108 VAL A CA 1
ATOM 775 C C . VAL A 1 108 ? 3.940 4.352 14.159 1.00 70.69 108 VAL A C 1
ATOM 777 O O . VAL A 1 108 ? 2.737 4.125 14.117 1.00 70.69 108 VAL A O 1
ATOM 780 N N . GLY A 1 109 ? 4.821 3.421 14.511 1.00 67.88 109 GLY A N 1
ATOM 781 C CA . GLY A 1 109 ? 4.414 2.078 14.906 1.00 67.88 109 GLY A CA 1
ATOM 782 C C . GLY A 1 109 ? 5.553 1.073 14.832 1.00 67.88 109 GLY A C 1
ATOM 783 O O . GLY A 1 109 ? 6.665 1.387 14.400 1.00 67.88 109 GLY A O 1
ATOM 784 N N . ALA A 1 110 ? 5.276 -0.154 15.265 1.00 67.19 110 ALA A N 1
ATOM 785 C CA . ALA A 1 110 ? 6.212 -1.256 15.103 1.00 67.19 110 ALA A CA 1
ATOM 786 C C . ALA A 1 110 ? 6.247 -1.693 13.631 1.00 67.19 110 ALA A C 1
ATOM 788 O O . ALA A 1 110 ? 5.241 -2.145 13.083 1.00 67.19 110 ALA A O 1
ATOM 789 N N . VAL A 1 111 ? 7.417 -1.596 12.999 1.00 65.19 111 VAL A N 1
ATOM 790 C CA . VAL A 1 111 ? 7.626 -2.111 11.642 1.00 65.19 111 VAL A CA 1
ATOM 791 C C . VAL A 1 111 ? 7.745 -3.631 11.701 1.00 65.19 111 VAL A C 1
ATOM 793 O O . VAL A 1 111 ? 8.391 -4.204 12.582 1.00 65.19 111 VAL A O 1
ATOM 796 N N . LYS A 1 112 ? 7.094 -4.317 10.762 1.00 66.19 112 LYS A N 1
ATOM 797 C CA . LYS A 1 112 ? 7.254 -5.760 10.614 1.00 66.19 112 LYS A CA 1
ATOM 798 C C . LYS A 1 112 ? 8.607 -6.051 9.954 1.00 66.19 112 LYS A C 1
ATOM 800 O O . LYS A 1 112 ? 8.793 -5.792 8.772 1.00 66.19 112 LYS A O 1
ATOM 805 N N . GLU A 1 113 ? 9.513 -6.657 10.715 1.00 68.50 113 GLU A N 1
ATOM 806 C CA . GLU A 1 113 ? 10.861 -7.038 10.252 1.00 68.50 113 GLU A CA 1
ATOM 807 C C . GLU A 1 113 ? 10.892 -8.333 9.420 1.00 68.50 113 GLU A C 1
ATOM 809 O O . GLU A 1 113 ? 11.920 -8.698 8.851 1.00 68.50 113 GLU A O 1
ATOM 814 N N . THR A 1 114 ? 9.783 -9.076 9.361 1.00 70.81 114 THR A N 1
ATOM 815 C CA . THR A 1 114 ? 9.677 -10.298 8.554 1.00 70.81 114 THR A CA 1
ATOM 816 C C . THR A 1 114 ? 9.037 -10.012 7.203 1.00 70.81 114 THR A C 1
ATOM 818 O O . THR A 1 114 ? 8.195 -9.123 7.079 1.00 70.81 114 THR A O 1
ATOM 821 N N . ALA A 1 115 ? 9.402 -10.801 6.188 1.00 70.44 115 ALA A N 1
ATOM 822 C CA . ALA A 1 115 ? 8.831 -10.675 4.854 1.00 70.44 115 ALA A CA 1
ATOM 823 C C . ALA A 1 115 ? 7.290 -10.725 4.882 1.00 70.44 115 ALA A C 1
ATOM 825 O O . ALA A 1 115 ? 6.667 -11.566 5.543 1.00 70.44 115 ALA A O 1
ATOM 826 N N . THR A 1 116 ? 6.670 -9.807 4.151 1.00 71.81 116 THR A N 1
ATOM 827 C CA . THR A 1 116 ? 5.232 -9.766 3.902 1.00 71.81 116 THR A CA 1
ATOM 828 C C . THR A 1 116 ? 4.978 -10.244 2.489 1.00 71.81 116 THR A C 1
ATOM 830 O O . THR A 1 116 ? 5.582 -9.754 1.539 1.00 71.81 116 THR A O 1
ATOM 833 N N . GLN A 1 117 ? 4.102 -11.236 2.367 1.00 74.69 117 GLN A N 1
ATOM 834 C CA . GLN A 1 117 ? 3.604 -11.663 1.072 1.00 74.69 117 GLN A CA 1
ATOM 835 C C . GLN A 1 117 ? 2.617 -10.618 0.569 1.00 74.69 117 GLN A C 1
ATOM 837 O O . GLN A 1 117 ? 1.623 -10.342 1.238 1.00 74.69 117 GLN A O 1
ATOM 842 N N . VAL A 1 118 ? 2.917 -10.045 -0.591 1.00 76.69 118 VAL A N 1
ATOM 843 C CA . VAL A 1 118 ? 2.060 -9.077 -1.269 1.00 76.69 118 VAL A CA 1
ATOM 844 C C . VAL A 1 118 ? 1.582 -9.718 -2.570 1.00 76.69 118 VAL A C 1
ATOM 846 O O . VAL A 1 118 ? 2.419 -10.132 -3.382 1.00 76.69 118 VAL A O 1
ATOM 849 N N . PRO A 1 119 ? 0.261 -9.866 -2.767 1.00 77.75 119 PRO A N 1
ATOM 850 C CA . PRO A 1 119 ? -0.268 -10.366 -4.022 1.00 77.75 119 PRO A CA 1
ATOM 851 C C . PRO A 1 119 ? -0.008 -9.346 -5.132 1.00 77.75 119 PRO A C 1
ATOM 853 O O . PRO A 1 119 ? -0.247 -8.152 -4.966 1.00 77.75 119 PRO A O 1
ATOM 856 N N . VAL A 1 120 ? 0.465 -9.840 -6.270 1.00 81.25 120 VAL A N 1
ATOM 857 C CA . VAL A 1 120 ? 0.596 -9.082 -7.512 1.00 81.25 120 VAL A CA 1
ATOM 858 C C . VAL A 1 120 ? -0.408 -9.673 -8.489 1.00 81.25 120 VAL A C 1
ATOM 860 O O . VAL A 1 120 ? -0.331 -10.846 -8.860 1.00 81.25 120 VAL A O 1
ATOM 863 N N . TYR A 1 121 ? -1.390 -8.871 -8.874 1.00 82.56 121 TYR A N 1
ATOM 864 C CA . TYR A 1 121 ? -2.476 -9.278 -9.749 1.00 82.56 121 TYR A CA 1
ATOM 865 C C . TYR A 1 121 ? -2.020 -9.217 -11.205 1.00 82.56 121 TYR A C 1
ATOM 867 O O . TYR A 1 121 ? -1.532 -8.191 -11.679 1.00 82.56 121 TYR A O 1
ATOM 875 N N . GLY A 1 122 ? -2.177 -10.326 -11.922 1.00 81.12 122 GLY A N 1
ATOM 876 C CA . GLY A 1 122 ? -1.900 -10.368 -13.353 1.00 81.12 122 GLY A CA 1
ATOM 877 C C . GLY A 1 122 ? -3.072 -9.843 -14.179 1.00 81.12 122 GLY A C 1
ATOM 878 O O . GLY A 1 122 ? -4.208 -9.852 -13.713 1.00 81.12 122 GLY A O 1
ATOM 879 N N . ASN A 1 123 ? -2.800 -9.485 -15.433 1.00 69.69 123 ASN A N 1
ATOM 880 C CA . ASN A 1 123 ? -3.806 -9.206 -16.468 1.00 69.69 123 ASN A CA 1
ATOM 881 C C . ASN A 1 123 ? -4.819 -8.092 -16.120 1.00 69.69 123 ASN A C 1
ATOM 883 O O . ASN A 1 123 ? -5.930 -8.357 -15.672 1.00 69.69 123 ASN A O 1
ATOM 887 N N . SER A 1 124 ? -4.446 -6.849 -16.457 1.00 61.94 124 SER A N 1
ATOM 888 C CA . SER A 1 124 ? -5.280 -5.626 -16.433 1.00 61.94 124 SER A CA 1
ATOM 889 C C . SER A 1 124 ? -5.447 -4.900 -15.090 1.00 61.94 124 SER A C 1
ATOM 891 O O . SER A 1 124 ? -6.224 -3.950 -15.024 1.00 61.94 124 SER A O 1
ATOM 893 N N . TYR A 1 125 ? -4.674 -5.255 -14.061 1.00 69.69 125 TYR A N 1
ATOM 894 C CA . TYR A 1 125 ? -4.648 -4.539 -12.778 1.00 69.69 125 TYR A CA 1
ATOM 895 C C . TYR A 1 125 ? -3.321 -3.795 -12.576 1.00 69.69 125 TYR A C 1
ATOM 897 O O . TYR A 1 125 ? -2.255 -4.315 -12.902 1.00 69.69 125 TYR A O 1
ATOM 905 N N . VAL A 1 126 ? -3.387 -2.573 -12.036 1.00 72.75 126 VAL A N 1
ATOM 906 C CA . VAL A 1 126 ? -2.201 -1.780 -11.681 1.00 72.75 126 VAL A CA 1
ATOM 907 C C . VAL A 1 126 ? -1.716 -2.233 -10.308 1.00 72.75 126 VAL A C 1
ATOM 909 O O . VAL A 1 126 ? -2.407 -2.028 -9.313 1.00 72.75 126 VAL A O 1
ATOM 912 N N . ASN A 1 127 ? -0.526 -2.831 -10.243 1.00 76.06 127 ASN A N 1
ATOM 913 C CA . ASN A 1 127 ? 0.108 -3.161 -8.969 1.00 76.06 127 ASN A CA 1
ATOM 914 C C . ASN A 1 127 ? 1.089 -2.054 -8.603 1.00 76.06 127 ASN A C 1
ATOM 916 O O . ASN A 1 127 ? 2.099 -1.896 -9.284 1.00 76.06 127 ASN A O 1
ATOM 920 N N . ILE A 1 128 ? 0.805 -1.306 -7.539 1.00 77.81 128 ILE A N 1
ATOM 921 C CA . ILE A 1 128 ? 1.728 -0.305 -6.996 1.00 77.81 128 ILE A CA 1
ATOM 922 C C . ILE A 1 128 ? 2.441 -0.925 -5.800 1.00 77.81 128 ILE A C 1
ATOM 924 O O . ILE A 1 128 ? 1.809 -1.272 -4.804 1.00 77.81 128 ILE A O 1
ATOM 928 N N . LEU A 1 129 ? 3.755 -1.090 -5.910 1.00 74.75 129 LEU A N 1
ATOM 929 C CA . LEU A 1 129 ? 4.598 -1.680 -4.880 1.00 74.75 129 LEU A CA 1
ATOM 930 C C . LEU A 1 129 ? 5.580 -0.632 -4.362 1.00 74.75 129 LEU A C 1
ATOM 932 O O . LEU A 1 129 ? 6.401 -0.112 -5.114 1.00 74.75 129 LEU A O 1
ATOM 936 N N . GLY A 1 130 ? 5.506 -0.337 -3.067 1.00 73.19 130 GLY A N 1
ATOM 937 C CA . GLY A 1 130 ? 6.453 0.525 -2.360 1.00 73.19 130 GLY A CA 1
ATOM 938 C C . GLY A 1 130 ? 7.225 -0.250 -1.296 1.00 73.19 130 GLY A C 1
ATOM 939 O O . GLY A 1 130 ? 6.816 -1.337 -0.882 1.00 73.19 130 GLY A O 1
ATOM 940 N N . SER A 1 131 ? 8.342 0.312 -0.834 1.00 64.81 131 SER A N 1
ATOM 941 C CA . SER A 1 131 ? 9.027 -0.223 0.346 1.00 64.81 131 SER A CA 1
ATOM 942 C C . SER A 1 131 ? 8.294 0.214 1.616 1.00 64.81 131 SER A C 1
ATOM 944 O O . SER A 1 131 ? 7.938 1.377 1.778 1.00 64.81 131 SER A O 1
ATOM 946 N N . MET A 1 132 ? 8.084 -0.730 2.536 1.00 57.91 132 MET A N 1
ATOM 947 C CA . MET A 1 132 ? 7.441 -0.482 3.832 1.00 57.91 132 MET A CA 1
ATOM 948 C C . MET A 1 132 ? 8.408 0.075 4.892 1.00 57.91 132 MET A C 1
ATOM 950 O O . MET A 1 132 ? 8.056 0.124 6.071 1.00 57.91 132 MET A O 1
ATOM 954 N N . LYS A 1 133 ? 9.636 0.458 4.513 1.00 63.88 133 LYS A N 1
ATOM 955 C CA . LYS A 1 133 ? 10.629 0.999 5.446 1.00 63.88 133 LYS A CA 1
ATOM 956 C C . LYS A 1 133 ? 10.812 2.507 5.255 1.00 63.88 133 LYS A C 1
ATOM 958 O O . LYS A 1 133 ? 11.669 2.913 4.470 1.00 63.88 133 LYS A O 1
ATOM 963 N N . PRO A 1 134 ? 10.133 3.346 6.056 1.00 56.50 134 PRO A N 1
ATOM 964 C CA . PRO A 1 134 ? 10.217 4.805 5.959 1.00 56.50 134 PRO A CA 1
ATOM 965 C C . PRO A 1 134 ? 11.558 5.388 6.449 1.00 56.50 134 PRO A C 1
ATOM 967 O O . PRO A 1 134 ? 11.633 6.570 6.759 1.00 56.50 134 PRO A O 1
ATOM 970 N N . LEU A 1 135 ? 12.625 4.587 6.568 1.00 58.16 135 LEU A N 1
ATOM 971 C CA . LEU A 1 135 ? 13.916 5.020 7.121 1.00 58.16 135 LEU A CA 1
ATOM 972 C C . LEU A 1 135 ? 15.135 4.642 6.271 1.00 58.16 135 LEU A C 1
ATOM 974 O O . LEU A 1 135 ? 16.194 5.234 6.463 1.00 58.16 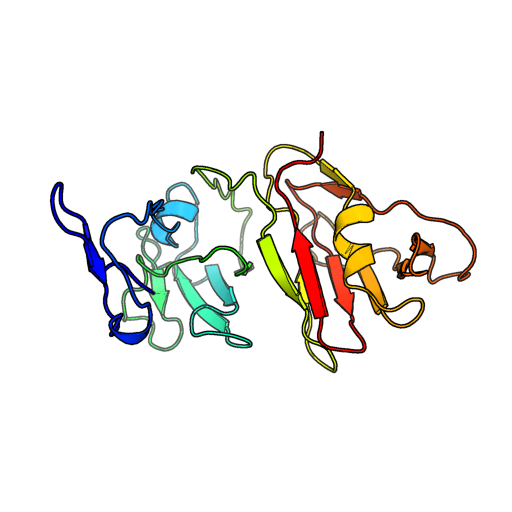135 LEU A O 1
ATOM 978 N N . THR A 1 136 ? 15.030 3.690 5.337 1.00 62.78 136 THR A N 1
ATOM 979 C CA . THR A 1 136 ? 16.161 3.297 4.479 1.00 62.78 136 THR A CA 1
ATOM 980 C C . THR A 1 136 ? 15.695 2.957 3.070 1.00 62.78 136 THR A C 1
ATOM 982 O O . THR A 1 136 ? 14.613 2.403 2.877 1.00 62.78 136 THR A O 1
ATOM 985 N N . SER A 1 137 ? 16.534 3.239 2.076 1.00 62.66 137 SER A N 1
ATOM 986 C CA . SER A 1 137 ? 16.383 2.651 0.748 1.00 62.66 137 SER A CA 1
ATOM 987 C C . SER A 1 137 ? 16.588 1.135 0.813 1.00 62.66 137 SER A C 1
ATOM 989 O O . SER A 1 137 ? 17.380 0.640 1.614 1.00 62.66 137 SER A O 1
ATOM 991 N N . ALA A 1 138 ? 15.860 0.404 -0.025 1.00 62.56 138 ALA A N 1
ATOM 992 C CA . ALA A 1 138 ? 16.012 -1.031 -0.210 1.00 62.56 138 ALA A CA 1
ATOM 993 C C . ALA A 1 138 ? 16.259 -1.320 -1.693 1.00 62.56 138 ALA A C 1
ATOM 995 O O . ALA A 1 138 ? 15.668 -0.693 -2.578 1.00 62.56 138 ALA A O 1
ATOM 996 N N . THR A 1 139 ? 17.139 -2.273 -1.988 1.00 65.44 139 THR A N 1
ATOM 997 C CA . THR A 1 139 ? 17.237 -2.826 -3.338 1.00 65.44 139 THR A CA 1
ATOM 998 C C . THR A 1 139 ? 16.099 -3.816 -3.508 1.00 65.44 139 THR A C 1
ATOM 1000 O O . THR A 1 139 ? 16.131 -4.913 -2.965 1.00 65.44 139 THR A O 1
ATOM 1003 N N . VAL A 1 140 ? 15.083 -3.437 -4.273 1.00 62.53 140 VAL A N 1
ATOM 1004 C CA . VAL A 1 140 ? 13.874 -4.264 -4.433 1.00 62.53 140 VAL A CA 1
ATOM 1005 C C . VAL A 1 140 ? 14.096 -5.358 -5.483 1.00 62.53 140 VAL A C 1
ATOM 1007 O O . VAL A 1 140 ? 13.278 -6.258 -5.651 1.00 62.53 140 VAL A O 1
ATOM 1010 N N . ALA A 1 141 ? 15.271 -5.367 -6.124 1.00 61.94 141 ALA A N 1
ATOM 1011 C CA . ALA A 1 141 ? 15.614 -6.374 -7.109 1.00 61.94 141 ALA A CA 1
ATOM 1012 C C . ALA A 1 141 ? 15.544 -7.808 -6.551 1.00 61.94 141 ALA A C 1
ATOM 1014 O O . ALA A 1 141 ? 14.873 -8.647 -7.136 1.00 61.94 141 ALA A O 1
ATOM 1015 N N . SER A 1 142 ? 16.158 -8.100 -5.402 1.00 64.25 142 SER A N 1
ATOM 1016 C CA . SER A 1 142 ? 16.144 -9.461 -4.838 1.00 64.25 142 SER A CA 1
ATOM 1017 C C . SER A 1 142 ? 14.772 -9.902 -4.321 1.00 64.25 142 SER A C 1
ATOM 1019 O O . SER A 1 142 ? 14.500 -11.094 -4.265 1.00 64.25 142 SER A O 1
ATOM 1021 N N . GLU A 1 143 ? 13.914 -8.956 -3.945 1.00 68.88 143 GLU A N 1
ATOM 1022 C CA . GLU A 1 143 ? 12.600 -9.224 -3.344 1.00 68.88 143 GLU A CA 1
ATOM 1023 C C . GLU A 1 143 ? 11.484 -9.404 -4.385 1.00 68.88 143 GLU A C 1
ATOM 1025 O O . GLU A 1 143 ? 10.530 -10.154 -4.165 1.00 68.88 143 GLU A O 1
ATOM 1030 N N . LEU A 1 144 ? 11.619 -8.746 -5.541 1.00 71.81 144 LEU A N 1
ATOM 1031 C CA . LEU A 1 144 ? 10.699 -8.884 -6.670 1.00 71.81 144 LEU A CA 1
ATOM 1032 C C . LEU A 1 144 ? 11.004 -10.110 -7.531 1.00 71.81 144 LEU A C 1
ATOM 1034 O O . LEU A 1 144 ? 10.069 -10.756 -7.993 1.00 71.81 144 LEU A O 1
ATOM 1038 N N . LEU A 1 145 ? 12.282 -10.433 -7.767 1.00 72.88 145 LEU A N 1
ATOM 1039 C CA . LEU A 1 145 ? 12.677 -11.429 -8.777 1.00 72.88 145 LEU A CA 1
ATOM 1040 C C . LEU A 1 145 ? 12.043 -12.807 -8.576 1.00 72.88 145 LEU A C 1
ATOM 1042 O O . LEU A 1 145 ? 11.644 -13.419 -9.561 1.00 72.88 145 LEU A O 1
ATOM 1046 N N . ASP A 1 146 ? 11.886 -13.256 -7.328 1.00 72.50 146 ASP A N 1
ATOM 1047 C CA . ASP A 1 146 ? 11.267 -14.551 -7.010 1.00 72.50 146 ASP A CA 1
ATOM 1048 C C . ASP A 1 146 ? 9.808 -14.656 -7.489 1.00 72.50 146 ASP A C 1
ATOM 1050 O O . ASP A 1 146 ? 9.311 -15.758 -7.725 1.00 72.50 146 ASP A O 1
ATOM 1054 N N . GLY A 1 147 ? 9.111 -13.523 -7.611 1.00 76.00 147 GLY A N 1
ATOM 1055 C CA . GLY A 1 147 ? 7.716 -13.477 -8.036 1.00 76.00 147 GLY A CA 1
ATOM 1056 C C . GLY A 1 147 ? 7.523 -13.173 -9.520 1.00 76.00 147 GLY A C 1
ATOM 1057 O O . GLY A 1 147 ? 6.438 -13.438 -10.030 1.00 76.00 147 GLY A O 1
ATOM 1058 N N . LEU A 1 148 ? 8.525 -12.626 -10.215 1.00 84.06 148 LEU A N 1
ATOM 1059 C CA . LEU A 1 148 ? 8.360 -12.105 -11.575 1.00 84.06 148 LEU A CA 1
ATOM 1060 C C . LEU A 1 148 ? 8.761 -13.108 -12.663 1.00 84.06 148 LEU A C 1
ATOM 1062 O O . LEU A 1 148 ? 9.824 -13.727 -12.625 1.00 84.06 148 LEU A O 1
ATOM 1066 N N . THR A 1 149 ? 7.949 -13.184 -13.710 1.00 87.62 149 THR A N 1
ATOM 1067 C CA . THR A 1 149 ? 8.213 -13.960 -14.921 1.00 87.62 149 THR A CA 1
ATOM 1068 C C . THR A 1 149 ? 9.291 -13.282 -15.763 1.00 87.62 149 THR A C 1
ATOM 1070 O O . THR A 1 149 ? 9.146 -12.131 -16.185 1.00 87.62 149 THR A O 1
ATOM 1073 N N . ALA A 1 150 ? 10.365 -14.017 -16.062 1.00 89.25 150 ALA A N 1
ATOM 1074 C CA . ALA A 1 150 ? 11.443 -13.548 -16.928 1.00 89.25 150 ALA A CA 1
ATOM 1075 C C . ALA A 1 150 ? 10.902 -13.085 -18.291 1.00 89.25 150 ALA A C 1
ATOM 1077 O O . ALA A 1 150 ? 10.204 -13.829 -18.979 1.00 89.25 150 ALA A O 1
ATOM 1078 N N . TYR A 1 151 ? 11.237 -11.853 -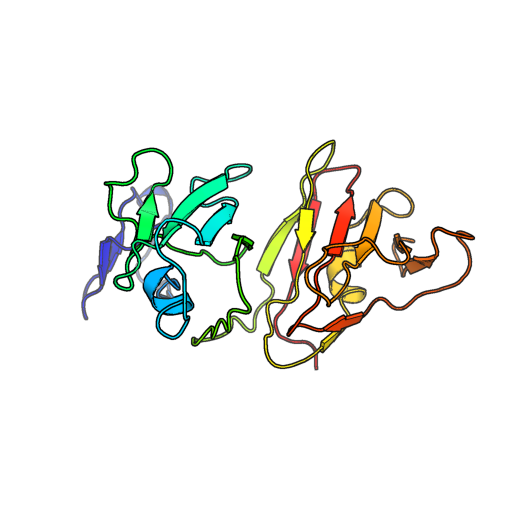18.667 1.00 88.31 151 TYR A N 1
ATOM 1079 C CA . TYR A 1 151 ? 10.800 -11.135 -19.866 1.00 88.31 151 TYR A CA 1
ATOM 1080 C C . TYR A 1 151 ? 9.279 -10.967 -20.023 1.00 88.31 151 TYR A C 1
ATOM 1082 O O . TYR A 1 151 ? 8.832 -10.428 -21.033 1.00 88.31 151 TYR A O 1
ATOM 1090 N N . GLY A 1 152 ? 8.489 -11.410 -19.042 1.00 85.31 152 GLY A N 1
ATOM 1091 C CA . GLY A 1 152 ? 7.032 -11.287 -19.030 1.00 85.31 152 GLY A CA 1
ATOM 1092 C C . GLY A 1 152 ? 6.543 -10.102 -18.207 1.00 85.31 152 GLY A C 1
ATOM 1093 O O . GLY A 1 152 ? 5.518 -9.517 -18.548 1.00 85.31 152 GLY A O 1
ATOM 1094 N N . ASP A 1 153 ? 7.300 -9.725 -17.174 1.00 87.62 153 ASP A N 1
ATOM 1095 C CA . ASP A 1 153 ? 6.879 -8.706 -16.218 1.00 87.62 153 ASP A CA 1
ATOM 1096 C C . ASP A 1 153 ? 7.771 -7.462 -16.284 1.00 87.62 153 ASP A C 1
ATOM 1098 O O . ASP A 1 153 ? 9.007 -7.542 -16.265 1.00 87.62 153 ASP A O 1
ATOM 1102 N N . VAL A 1 154 ? 7.117 -6.301 -16.346 1.00 87.69 154 VAL A N 1
ATOM 1103 C CA . VAL A 1 154 ? 7.753 -4.985 -16.464 1.00 87.69 154 VAL A CA 1
ATOM 1104 C C . VAL A 1 154 ? 7.483 -4.173 -15.210 1.00 87.69 154 VAL A C 1
ATOM 1106 O O . VAL A 1 154 ? 6.353 -4.107 -14.725 1.00 87.69 154 VAL A O 1
ATOM 1109 N N . CYS A 1 155 ? 8.522 -3.506 -14.730 1.00 86.88 155 CYS A N 1
ATOM 1110 C CA . CYS A 1 155 ? 8.471 -2.616 -13.590 1.00 86.88 155 CYS A CA 1
ATOM 1111 C C . CYS A 1 155 ? 8.798 -1.185 -14.031 1.00 86.88 155 CYS A C 1
ATOM 1113 O O . CYS A 1 155 ? 9.767 -0.963 -14.761 1.00 86.88 155 CYS A O 1
ATOM 1115 N N . THR A 1 156 ? 8.027 -0.213 -13.550 1.00 88.25 156 THR A N 1
ATOM 1116 C CA . THR A 1 156 ? 8.218 1.207 -13.870 1.00 88.25 156 THR A CA 1
ATOM 1117 C C . THR A 1 156 ? 8.219 2.033 -12.582 1.00 88.25 156 THR A C 1
ATOM 1119 O O . THR A 1 156 ? 7.203 2.032 -11.885 1.00 88.25 156 THR A O 1
ATOM 1122 N N . PRO A 1 157 ? 9.314 2.736 -12.236 1.00 83.62 157 PRO A N 1
ATOM 1123 C CA . PRO A 1 157 ? 9.326 3.647 -11.093 1.00 83.62 157 PRO A CA 1
ATOM 1124 C C . PRO A 1 157 ? 8.437 4.858 -11.365 1.00 83.62 157 PRO A C 1
ATOM 1126 O O . PRO A 1 157 ? 8.333 5.305 -12.508 1.00 83.62 157 PRO A O 1
ATOM 1129 N N . TYR A 1 158 ? 7.855 5.432 -10.317 1.00 83.38 158 TYR A N 1
ATOM 1130 C CA . TYR A 1 158 ? 7.203 6.737 -10.402 1.00 83.38 158 TYR A CA 1
ATOM 1131 C C . TYR A 1 158 ? 8.131 7.887 -10.008 1.00 83.38 158 TYR A C 1
ATOM 1133 O O . TYR A 1 158 ? 9.071 7.721 -9.229 1.00 83.38 158 TYR A O 1
ATOM 1141 N N . SER A 1 159 ? 7.838 9.073 -10.542 1.00 81.00 159 SER A N 1
ATOM 1142 C CA . SER A 1 159 ? 8.484 10.323 -10.161 1.00 81.00 159 SER A CA 1
ATOM 1143 C C . SER A 1 159 ? 8.239 10.666 -8.689 1.00 81.00 159 SER A C 1
ATOM 1145 O O . SER A 1 159 ? 7.200 10.359 -8.106 1.00 81.00 159 SER A O 1
ATOM 1147 N N . LEU A 1 160 ? 9.211 11.358 -8.094 1.00 77.19 160 LEU A N 1
ATOM 1148 C CA . LEU A 1 160 ? 9.210 11.732 -6.675 1.00 77.19 160 LEU A CA 1
ATOM 1149 C C . LEU A 1 160 ? 8.581 13.093 -6.367 1.00 77.19 160 LEU A C 1
ATOM 1151 O O . LEU A 1 160 ? 8.563 13.527 -5.215 1.00 77.19 160 LEU A O 1
ATOM 1155 N N . ASP A 1 161 ? 8.123 13.789 -7.399 1.00 78.69 161 ASP A N 1
ATOM 1156 C CA . ASP A 1 161 ? 7.569 15.141 -7.335 1.00 78.69 161 ASP A CA 1
ATOM 1157 C C . ASP A 1 161 ? 6.044 15.159 -7.152 1.00 78.69 161 ASP A C 1
ATOM 1159 O O . ASP A 1 161 ? 5.422 16.210 -7.263 1.00 78.69 161 ASP A O 1
ATOM 1163 N N . GLY A 1 162 ? 5.438 13.995 -6.896 1.00 72.75 162 GLY A N 1
ATOM 1164 C CA . GLY A 1 162 ? 3.995 13.849 -6.717 1.00 72.75 162 GLY A CA 1
ATOM 1165 C C . GLY A 1 162 ? 3.194 13.817 -8.022 1.00 72.75 162 GLY A C 1
ATOM 1166 O O . GLY A 1 162 ? 1.989 13.597 -7.975 1.00 72.75 162 GLY A O 1
ATOM 1167 N N . THR A 1 163 ? 3.829 13.973 -9.191 1.00 79.75 163 THR A N 1
ATOM 1168 C CA . THR A 1 163 ? 3.120 13.903 -10.485 1.00 79.75 163 THR A CA 1
ATOM 1169 C C . THR A 1 163 ? 2.809 12.473 -10.932 1.00 79.75 163 THR A C 1
ATOM 1171 O O . THR A 1 163 ? 2.026 12.288 -11.862 1.00 79.75 163 THR A O 1
ATOM 1174 N N . LEU A 1 164 ? 3.406 11.467 -10.275 1.00 78.25 164 LEU A N 1
ATOM 1175 C CA . LEU A 1 164 ? 3.289 10.044 -10.616 1.00 78.25 164 LEU A CA 1
ATOM 1176 C C . LEU A 1 164 ? 3.637 9.760 -12.088 1.00 78.25 164 LEU A C 1
ATOM 1178 O O . LEU A 1 164 ? 3.052 8.891 -12.736 1.00 78.25 164 LEU A O 1
ATOM 1182 N N . THR A 1 165 ? 4.608 10.492 -12.636 1.00 84.94 165 THR A N 1
ATOM 1183 C CA . THR A 1 165 ? 5.094 10.259 -13.999 1.00 84.94 165 THR A CA 1
ATOM 1184 C C . THR A 1 165 ? 5.990 9.022 -14.011 1.00 84.94 165 THR A C 1
ATOM 1186 O O . THR A 1 165 ? 6.874 8.893 -13.167 1.00 84.94 165 THR A O 1
ATOM 1189 N N . GLY A 1 166 ? 5.776 8.099 -14.952 1.00 83.88 166 GLY A N 1
ATOM 1190 C CA . GLY A 1 166 ? 6.618 6.906 -15.089 1.00 83.88 166 GLY A CA 1
ATOM 1191 C C . GLY A 1 166 ? 8.041 7.256 -15.535 1.00 83.88 166 GLY A C 1
ATOM 1192 O O . GLY A 1 166 ? 8.217 7.988 -16.508 1.00 83.88 166 GLY A O 1
ATOM 1193 N N . GLY A 1 167 ? 9.041 6.736 -14.826 1.00 84.19 167 GLY A N 1
ATOM 1194 C CA . GLY A 1 167 ? 10.449 6.807 -15.211 1.00 84.19 167 GLY A CA 1
ATOM 1195 C C . GLY A 1 167 ? 10.854 5.698 -16.186 1.00 84.19 167 GLY A C 1
ATOM 1196 O O . GLY A 1 167 ? 10.011 5.048 -16.809 1.00 84.19 167 GLY A O 1
ATOM 1197 N N . ASP A 1 168 ? 12.162 5.458 -16.294 1.00 87.12 168 ASP A N 1
ATOM 1198 C CA . ASP A 1 168 ? 12.705 4.412 -17.162 1.00 87.12 168 ASP A CA 1
ATOM 1199 C C . ASP A 1 168 ? 12.277 3.021 -16.675 1.00 87.12 168 ASP A C 1
ATOM 1201 O O . ASP A 1 168 ? 12.612 2.587 -15.568 1.00 87.12 168 ASP A O 1
ATOM 1205 N N . ALA A 1 169 ? 11.515 2.319 -17.513 1.00 90.19 169 ALA A N 1
ATOM 1206 C CA . ALA A 1 169 ? 11.006 0.994 -17.201 1.00 90.19 169 ALA A CA 1
ATOM 1207 C C . ALA A 1 169 ? 12.079 -0.084 -17.395 1.00 90.19 169 ALA A C 1
ATOM 1209 O O . ALA A 1 169 ? 12.936 -0.006 -18.285 1.00 90.19 169 ALA A O 1
ATOM 1210 N N . PHE A 1 170 ? 11.981 -1.143 -16.605 1.00 90.94 170 PHE A N 1
ATOM 1211 C CA . PHE A 1 170 ? 12.894 -2.276 -16.632 1.00 90.94 170 PHE A CA 1
ATOM 1212 C C . PHE A 1 170 ? 12.128 -3.596 -16.585 1.00 90.94 170 PHE A C 1
ATOM 1214 O O . PHE A 1 170 ? 11.024 -3.680 -16.053 1.00 90.94 170 PHE A O 1
ATOM 1221 N N . VAL A 1 171 ? 12.708 -4.636 -17.175 1.00 91.88 171 VAL A N 1
ATOM 1222 C CA . VAL A 1 171 ? 12.089 -5.960 -17.300 1.00 91.88 171 VAL A CA 1
ATOM 1223 C C . VAL A 1 171 ? 12.894 -6.987 -16.512 1.00 91.88 171 VAL A C 1
ATOM 1225 O O . VAL A 1 171 ? 14.127 -6.941 -16.499 1.00 91.88 171 VAL A O 1
ATOM 1228 N N . SER A 1 172 ? 12.199 -7.899 -15.830 1.00 89.69 172 SER A N 1
ATOM 1229 C CA . SER A 1 172 ? 12.840 -9.022 -15.136 1.00 89.69 172 SER A CA 1
ATOM 1230 C C . SER A 1 172 ? 13.500 -9.959 -16.146 1.00 89.69 172 SER A C 1
ATOM 1232 O O . SER A 1 172 ? 12.902 -10.295 -17.161 1.00 89.69 172 SER A O 1
ATOM 1234 N N . THR A 1 173 ? 14.706 -10.445 -15.868 1.00 89.75 173 THR A N 1
ATOM 1235 C CA . THR A 1 173 ? 15.353 -11.534 -16.623 1.00 89.75 173 THR A CA 1
ATOM 1236 C C . THR A 1 173 ? 15.265 -12.877 -15.895 1.00 89.75 173 THR A C 1
ATOM 1238 O O . THR A 1 173 ? 15.830 -13.868 -16.352 1.00 89.75 173 THR A O 1
ATOM 1241 N N . GLY A 1 174 ? 14.584 -12.921 -14.743 1.00 85.75 174 GLY A N 1
ATOM 1242 C CA . GLY A 1 174 ? 14.549 -14.068 -13.827 1.00 85.75 174 GLY A CA 1
ATOM 1243 C C . GLY A 1 174 ? 15.766 -14.172 -12.899 1.00 85.75 174 GLY A C 1
ATOM 1244 O O . GLY A 1 174 ? 15.695 -14.844 -11.878 1.00 85.75 174 GLY A O 1
ATOM 1245 N N . THR A 1 175 ? 16.871 -13.484 -13.204 1.00 87.44 175 THR A N 1
ATOM 1246 C CA . THR A 1 175 ? 18.061 -13.406 -12.330 1.00 87.44 175 THR A CA 1
ATOM 1247 C C . THR A 1 175 ? 18.516 -11.972 -12.057 1.00 87.44 175 THR A C 1
ATOM 1249 O O . THR A 1 175 ? 19.497 -11.757 -11.351 1.00 87.44 175 THR A O 1
ATOM 1252 N N . GLY A 1 176 ? 17.852 -10.987 -12.656 1.00 89.31 176 GLY A N 1
ATOM 1253 C CA . GLY A 1 176 ? 18.200 -9.573 -12.593 1.00 89.31 176 GLY A CA 1
ATOM 1254 C C . GLY A 1 176 ? 17.214 -8.735 -13.398 1.00 89.31 176 GLY A C 1
ATOM 1255 O O . GLY A 1 176 ? 16.160 -9.223 -13.802 1.00 89.31 176 GLY A O 1
ATOM 1256 N N . PHE A 1 177 ? 17.567 -7.480 -13.655 1.00 90.56 177 PHE A N 1
ATOM 1257 C CA . PHE A 1 177 ? 16.767 -6.586 -14.485 1.00 90.56 177 PHE A CA 1
ATOM 1258 C C . PHE A 1 177 ? 17.602 -6.009 -15.618 1.00 90.56 177 PHE A C 1
ATOM 1260 O O . PHE A 1 177 ? 18.809 -5.799 -15.474 1.00 90.56 177 PHE A O 1
ATOM 1267 N N . VAL A 1 178 ? 16.943 -5.733 -16.738 1.00 93.50 178 VAL A N 1
ATOM 1268 C CA . VAL A 1 178 ? 17.517 -4.987 -17.862 1.00 93.50 178 VAL A CA 1
ATOM 1269 C C . VAL A 1 178 ? 16.595 -3.843 -18.261 1.00 93.50 178 VAL A C 1
ATOM 1271 O O . VAL A 1 178 ? 15.389 -3.890 -18.010 1.00 93.50 178 VAL A O 1
ATOM 1274 N N . SER A 1 179 ? 17.160 -2.809 -18.878 1.00 92.50 179 SER A N 1
ATOM 1275 C CA . SER A 1 179 ? 16.380 -1.691 -19.411 1.00 92.50 179 SER A CA 1
ATOM 1276 C C . SER A 1 179 ? 15.382 -2.162 -20.474 1.00 92.50 179 SER A C 1
ATOM 1278 O O . SER A 1 179 ? 15.715 -2.978 -21.332 1.00 92.50 179 SER A O 1
ATOM 1280 N N . THR A 1 180 ? 14.170 -1.604 -20.478 1.00 92.19 180 THR A N 1
ATOM 1281 C CA . THR A 1 180 ? 13.195 -1.833 -21.566 1.00 92.19 180 THR A CA 1
ATOM 1282 C C . THR A 1 180 ? 13.551 -1.102 -22.862 1.00 92.19 180 THR A C 1
ATOM 1284 O O . THR A 1 180 ? 12.961 -1.386 -23.903 1.00 92.19 180 THR A O 1
ATOM 1287 N N . SER A 1 181 ? 14.517 -0.176 -22.833 1.00 91.56 181 SER A N 1
ATOM 1288 C CA . SER A 1 181 ? 14.966 0.538 -24.034 1.00 91.56 181 SER A CA 1
ATOM 1289 C C . SER A 1 181 ? 15.788 -0.343 -24.979 1.00 91.56 181 SER A C 1
ATOM 1291 O O . SER A 1 181 ? 15.739 -0.148 -26.192 1.00 91.56 181 SER A O 1
ATOM 1293 N N . ASP A 1 182 ? 16.535 -1.310 -24.437 1.00 91.75 182 ASP A N 1
ATOM 1294 C CA . ASP A 1 182 ? 17.477 -2.139 -25.196 1.00 91.75 182 ASP A CA 1
ATOM 1295 C C . ASP A 1 182 ? 17.458 -3.632 -24.834 1.00 91.75 182 ASP A C 1
ATOM 1297 O O . ASP A 1 182 ? 18.114 -4.422 -25.514 1.00 91.75 182 ASP A O 1
ATOM 1301 N N . TYR A 1 183 ? 16.729 -4.026 -23.783 1.00 91.19 183 TYR A N 1
ATOM 1302 C CA . TYR A 1 183 ? 16.607 -5.398 -23.281 1.00 91.19 183 TYR A CA 1
ATOM 1303 C C . TYR A 1 183 ? 17.946 -6.095 -22.983 1.00 91.19 183 TYR A C 1
ATOM 1305 O O . TYR A 1 183 ? 18.007 -7.324 -22.910 1.00 91.19 183 TYR A O 1
ATOM 1313 N N . THR A 1 184 ? 19.028 -5.331 -22.819 1.00 90.62 184 THR A N 1
ATOM 1314 C CA . THR A 1 184 ? 20.393 -5.866 -22.709 1.00 90.62 184 THR A CA 1
ATOM 1315 C C . THR A 1 184 ? 21.233 -5.168 -21.651 1.00 90.62 184 THR A C 1
ATOM 1317 O O . THR A 1 184 ? 22.064 -5.831 -21.032 1.00 90.62 184 THR A O 1
ATOM 1320 N N . THR A 1 185 ? 21.017 -3.876 -21.395 1.00 93.81 185 THR A N 1
ATOM 1321 C CA . THR A 1 185 ? 21.750 -3.127 -20.371 1.00 93.81 185 THR A CA 1
ATOM 1322 C C . THR A 1 185 ? 21.258 -3.529 -18.982 1.00 93.81 185 THR A C 1
ATOM 1324 O O . THR A 1 185 ? 20.090 -3.276 -18.668 1.00 93.81 185 THR A O 1
ATOM 1327 N N . PRO A 1 186 ? 22.111 -4.132 -18.128 1.00 91.62 186 PRO A N 1
ATOM 1328 C CA . PRO A 1 186 ? 21.731 -4.486 -16.766 1.00 91.62 186 PRO A CA 1
ATOM 1329 C C . PRO A 1 186 ? 21.399 -3.246 -15.941 1.00 91.62 186 PRO A C 1
ATOM 1331 O O . PRO A 1 186 ? 22.117 -2.246 -15.994 1.00 91.62 186 PRO A O 1
ATOM 1334 N N . VAL A 1 187 ? 20.345 -3.338 -15.136 1.00 88.94 187 VAL A N 1
ATOM 1335 C CA . VAL A 1 187 ? 19.948 -2.291 -14.192 1.00 88.94 187 VAL A CA 1
ATOM 1336 C C . VAL A 1 187 ? 19.737 -2.883 -12.803 1.00 88.94 187 VAL A C 1
ATOM 1338 O O . VAL A 1 187 ? 19.278 -4.015 -12.653 1.00 88.94 187 VAL A O 1
ATOM 1341 N N . THR A 1 188 ? 20.058 -2.099 -11.777 1.00 84.44 188 THR A N 1
ATOM 1342 C CA . THR A 1 188 ? 19.821 -2.457 -10.373 1.00 84.44 188 THR A CA 1
ATOM 1343 C C . THR A 1 188 ? 18.794 -1.486 -9.805 1.00 84.44 188 THR A C 1
ATOM 1345 O O . THR A 1 188 ? 19.181 -0.432 -9.297 1.00 84.44 188 THR A O 1
ATOM 1348 N N . PRO A 1 189 ? 17.489 -1.785 -9.922 1.00 76.94 189 PRO A N 1
ATOM 1349 C CA . PRO A 1 189 ? 16.458 -0.891 -9.425 1.00 76.94 189 PRO A CA 1
ATOM 1350 C C . PRO A 1 189 ? 16.540 -0.793 -7.899 1.00 76.94 189 PRO A C 1
ATOM 1352 O O . PRO A 1 189 ? 16.506 -1.795 -7.177 1.00 76.94 189 PRO A O 1
ATOM 1355 N N . THR A 1 190 ? 16.666 0.436 -7.410 1.00 73.50 190 THR A N 1
ATOM 1356 C CA . THR A 1 190 ? 16.605 0.771 -5.987 1.00 73.50 190 THR A CA 1
ATOM 1357 C C . THR A 1 190 ? 15.306 1.484 -5.691 1.00 73.50 190 THR A C 1
ATOM 1359 O O . THR A 1 190 ? 14.809 2.211 -6.543 1.00 73.50 190 THR A O 1
ATOM 1362 N N . VAL A 1 191 ? 14.790 1.284 -4.482 1.00 70.25 191 VAL A N 1
ATOM 1363 C CA . VAL A 1 191 ? 13.551 1.903 -4.016 1.00 70.25 191 VAL A CA 1
ATOM 1364 C C . VAL A 1 191 ? 13.861 2.632 -2.742 1.00 70.25 191 VAL A C 1
ATOM 1366 O O . VAL A 1 191 ? 14.204 2.036 -1.718 1.00 70.25 191 VAL A O 1
ATOM 1369 N N . ASN A 1 192 ? 13.764 3.943 -2.795 1.00 68.88 192 ASN A N 1
ATOM 1370 C CA . ASN A 1 192 ? 13.802 4.755 -1.611 1.00 68.88 192 ASN A CA 1
ATOM 1371 C C . ASN A 1 192 ? 12.521 4.519 -0.802 1.00 68.88 192 ASN A C 1
ATOM 1373 O O . ASN A 1 192 ? 11.468 5.056 -1.136 1.00 68.88 192 ASN A O 1
ATOM 1377 N N . GLY A 1 193 ? 12.616 3.769 0.298 1.00 64.00 193 GLY A N 1
ATOM 1378 C CA . GLY A 1 193 ? 11.470 3.468 1.163 1.00 64.00 193 GLY A CA 1
ATOM 1379 C C . GLY A 1 193 ? 10.826 4.673 1.841 1.00 64.00 193 GLY A C 1
ATOM 1380 O O . GLY A 1 193 ? 9.786 4.527 2.470 1.00 64.00 193 GLY A O 1
ATOM 1381 N N . THR A 1 194 ? 11.397 5.870 1.685 1.00 65.19 194 THR A N 1
ATOM 1382 C CA . THR A 1 194 ? 10.765 7.118 2.130 1.00 65.19 194 THR A CA 1
ATOM 1383 C C . THR A 1 194 ? 9.885 7.778 1.070 1.00 65.19 194 THR A C 1
ATOM 1385 O O . THR A 1 194 ? 9.056 8.608 1.434 1.00 65.19 194 THR A O 1
ATOM 1388 N N . ARG A 1 195 ? 10.093 7.505 -0.230 1.00 66.75 195 ARG A N 1
ATOM 1389 C CA . ARG A 1 195 ? 9.511 8.332 -1.310 1.00 66.75 195 ARG A CA 1
ATOM 1390 C C . ARG A 1 195 ? 9.164 7.594 -2.610 1.00 66.75 195 ARG A C 1
ATOM 1392 O O . ARG A 1 195 ? 8.435 8.162 -3.411 1.00 66.75 195 ARG A O 1
ATOM 1399 N N . GLU A 1 196 ? 9.666 6.383 -2.847 1.00 71.50 196 GLU A N 1
ATOM 1400 C CA . GLU A 1 196 ? 9.542 5.683 -4.137 1.00 71.50 196 GLU A CA 1
ATOM 1401 C C . GLU A 1 196 ? 8.583 4.487 -4.081 1.00 71.50 196 GLU A C 1
ATOM 1403 O O . GLU A 1 196 ? 8.541 3.728 -3.110 1.00 71.50 196 GLU A O 1
ATOM 1408 N N . ALA A 1 197 ? 7.868 4.288 -5.187 1.00 74.25 197 ALA A N 1
ATOM 1409 C CA . ALA A 1 197 ? 7.079 3.102 -5.490 1.00 74.25 197 ALA A CA 1
ATOM 1410 C C . ALA A 1 197 ? 7.201 2.760 -6.987 1.00 74.25 197 ALA A C 1
ATOM 1412 O O . ALA A 1 197 ? 7.587 3.601 -7.804 1.00 74.25 197 ALA A O 1
ATOM 1413 N N . PHE A 1 198 ? 6.862 1.522 -7.339 1.00 75.75 198 PHE A N 1
ATOM 1414 C CA . PHE A 1 198 ? 6.938 0.968 -8.689 1.00 75.75 198 PHE A CA 1
ATOM 1415 C C . PHE A 1 198 ? 5.573 0.472 -9.109 1.00 75.75 198 PHE A C 1
ATOM 1417 O O . PHE A 1 198 ? 4.871 -0.164 -8.324 1.00 75.75 198 PHE A O 1
ATOM 1424 N N . VAL A 1 199 ? 5.241 0.679 -10.375 1.00 82.94 199 VAL A N 1
ATOM 1425 C CA . VAL A 1 199 ? 4.214 -0.121 -11.030 1.00 82.94 199 VAL A CA 1
ATOM 1426 C C . VAL A 1 199 ? 4.829 -1.435 -11.451 1.00 82.94 199 VAL A C 1
ATOM 1428 O O . VAL A 1 199 ? 5.852 -1.431 -12.130 1.00 82.94 199 VAL A O 1
ATOM 1431 N N . VAL A 1 200 ? 4.180 -2.540 -11.111 1.00 82.88 200 VAL A N 1
ATOM 1432 C CA . VAL A 1 200 ? 4.495 -3.863 -11.646 1.00 82.88 200 VAL A CA 1
ATOM 1433 C C . VAL A 1 200 ? 3.353 -4.309 -12.551 1.00 82.88 200 VAL A C 1
ATOM 1435 O O . VAL A 1 200 ? 2.229 -4.549 -12.104 1.00 82.88 200 VAL A O 1
ATOM 1438 N N . ASN A 1 201 ? 3.654 -4.436 -13.839 1.00 84.06 201 ASN A N 1
ATOM 1439 C CA . ASN A 1 201 ? 2.768 -5.057 -14.811 1.00 84.06 201 ASN A CA 1
ATOM 1440 C C . ASN A 1 201 ? 3.131 -6.536 -14.908 1.00 84.06 201 ASN A C 1
ATOM 1442 O O . ASN A 1 201 ? 4.099 -6.888 -15.583 1.00 84.06 201 ASN A O 1
ATOM 1446 N N . ALA A 1 202 ? 2.363 -7.375 -14.212 1.00 82.69 202 ALA A N 1
ATOM 1447 C CA . ALA A 1 202 ? 2.550 -8.817 -14.222 1.00 82.69 202 ALA A CA 1
ATOM 1448 C C . ALA A 1 202 ? 1.660 -9.493 -15.277 1.00 82.69 202 ALA A C 1
ATOM 1450 O O . ALA A 1 202 ? 0.451 -9.246 -15.348 1.00 82.69 202 ALA A O 1
ATOM 1451 N N . GLY A 1 203 ? 2.240 -10.384 -16.080 1.00 79.44 203 GLY A N 1
ATOM 1452 C CA . GLY A 1 203 ? 1.506 -11.202 -17.051 1.00 79.44 203 GLY A CA 1
ATOM 1453 C C . GLY A 1 203 ? 0.659 -12.297 -16.393 1.00 79.44 203 GLY A C 1
ATOM 1454 O O . GLY A 1 203 ? -0.343 -12.752 -16.947 1.00 79.44 203 GLY A O 1
ATOM 1455 N N . THR A 1 204 ? 1.020 -12.704 -15.176 1.00 82.56 204 THR A N 1
ATOM 1456 C CA . THR A 1 204 ? 0.304 -13.714 -14.387 1.00 82.56 204 THR A CA 1
ATOM 1457 C C . THR A 1 204 ? 0.245 -13.317 -12.922 1.00 82.56 204 THR A C 1
ATOM 1459 O O . THR A 1 204 ? 1.161 -12.675 -12.416 1.00 82.56 204 THR A O 1
ATOM 1462 N N . ALA A 1 205 ? -0.824 -13.721 -12.232 1.00 83.56 205 ALA A N 1
ATOM 1463 C CA . ALA A 1 205 ? -0.928 -13.502 -10.796 1.00 83.56 205 ALA A CA 1
ATOM 1464 C C . ALA A 1 205 ? 0.213 -14.221 -10.064 1.00 83.56 205 ALA A C 1
ATOM 1466 O O . ALA A 1 205 ? 0.509 -15.383 -10.345 1.00 83.56 205 ALA A O 1
ATOM 1467 N N . THR A 1 206 ? 0.839 -13.519 -9.132 1.00 83.25 206 THR A N 1
ATOM 1468 C CA . THR A 1 206 ? 2.007 -13.996 -8.394 1.00 83.25 206 THR A CA 1
ATOM 1469 C C . THR A 1 206 ? 2.027 -13.389 -6.994 1.00 83.25 206 THR A C 1
ATOM 1471 O O . THR A 1 206 ? 1.172 -12.579 -6.630 1.00 83.25 206 THR A O 1
ATOM 1474 N N . VAL A 1 207 ? 2.981 -13.810 -6.173 1.00 80.44 207 VAL A N 1
ATOM 1475 C CA . VAL A 1 207 ? 3.199 -13.274 -4.832 1.00 80.44 207 VAL A CA 1
ATOM 1476 C C . VAL A 1 207 ? 4.652 -12.864 -4.727 1.00 80.44 207 VAL A C 1
ATOM 1478 O O . VAL A 1 207 ? 5.545 -13.683 -4.931 1.00 80.44 207 VAL A O 1
ATOM 1481 N N . VAL A 1 208 ? 4.881 -11.613 -4.348 1.00 76.25 208 VAL A N 1
ATOM 1482 C CA . VAL A 1 208 ? 6.221 -11.125 -4.019 1.00 76.25 208 VAL A CA 1
ATOM 1483 C C . VAL A 1 208 ? 6.380 -11.045 -2.509 1.00 76.25 208 VAL A C 1
ATOM 1485 O O . VAL A 1 208 ? 5.404 -10.921 -1.764 1.00 76.25 208 VAL A O 1
ATOM 1488 N N . LYS A 1 209 ? 7.621 -11.142 -2.040 1.00 73.88 209 LYS A N 1
ATOM 1489 C CA . LYS A 1 209 ? 7.948 -11.022 -0.621 1.00 73.88 209 LYS A CA 1
ATOM 1490 C C . LYS A 1 209 ? 8.677 -9.713 -0.410 1.00 73.88 209 LYS A C 1
ATOM 1492 O O . LYS A 1 209 ? 9.838 -9.619 -0.773 1.00 73.88 209 LYS A O 1
ATOM 1497 N N . ILE A 1 210 ? 8.009 -8.749 0.209 1.00 69.31 210 ILE A N 1
ATOM 1498 C CA . ILE A 1 210 ? 8.624 -7.469 0.561 1.00 69.31 210 ILE A CA 1
ATOM 1499 C C . ILE A 1 210 ? 9.029 -7.534 2.026 1.00 69.31 210 ILE A C 1
ATOM 1501 O O . ILE A 1 210 ? 8.186 -7.821 2.885 1.00 69.31 210 ILE A O 1
ATOM 1505 N N . SER A 1 211 ? 10.304 -7.316 2.332 1.00 63.31 211 SER A N 1
ATOM 1506 C CA . SER A 1 211 ? 10.786 -7.288 3.711 1.00 63.31 211 SER A CA 1
ATOM 1507 C C . SER A 1 211 ? 11.156 -5.869 4.137 1.00 63.31 211 SER A C 1
ATOM 1509 O O . SER A 1 211 ? 11.602 -5.045 3.346 1.00 63.31 211 SER A O 1
ATOM 1511 N N . GLY A 1 212 ? 10.982 -5.573 5.427 1.00 54.88 212 GLY A N 1
ATOM 1512 C CA . GLY A 1 212 ? 11.558 -4.369 6.035 1.00 54.88 212 GLY A CA 1
ATOM 1513 C C . GLY A 1 212 ? 13.065 -4.495 6.298 1.00 54.88 212 GLY A C 1
ATOM 1514 O O . GLY A 1 212 ? 13.681 -3.569 6.825 1.00 54.88 212 GLY A O 1
ATOM 1515 N N . ASN A 1 213 ? 13.676 -5.633 5.965 1.00 45.91 213 ASN A N 1
ATOM 1516 C CA . ASN A 1 213 ? 14.941 -6.050 6.544 1.00 45.91 213 ASN A CA 1
ATOM 1517 C C . ASN A 1 213 ? 15.965 -6.374 5.453 1.00 45.91 213 ASN A C 1
ATOM 1519 O O . ASN A 1 213 ? 16.360 -7.520 5.257 1.00 45.91 213 ASN A O 1
ATOM 1523 N N . THR A 1 214 ? 16.421 -5.344 4.746 1.00 46.16 214 THR A N 1
ATOM 1524 C CA . THR A 1 214 ? 17.686 -5.410 4.008 1.00 46.16 214 THR A CA 1
ATOM 1525 C C . THR A 1 214 ? 18.791 -4.797 4.864 1.00 46.16 214 THR A C 1
ATOM 1527 O O . THR A 1 214 ? 18.779 -3.589 5.125 1.00 46.16 214 THR A O 1
ATOM 1530 N N . LEU A 1 215 ? 19.683 -5.673 5.341 1.00 33.09 215 LEU A N 1
ATOM 1531 C CA . LEU A 1 215 ? 21.039 -5.355 5.802 1.00 33.09 215 LEU A CA 1
ATOM 1532 C C . LEU A 1 215 ? 21.865 -4.728 4.674 1.00 33.09 215 LEU A C 1
ATOM 1534 O O . LEU A 1 215 ? 21.699 -5.179 3.518 1.00 33.09 215 LEU A O 1
#

Foldseek 3Di:
DDFPDDDPVDTHDPDDCPVVPDPPPDDDDDDDFQFPLNQCVPKQADFPQKKKWKAQLVHHPDIWMWT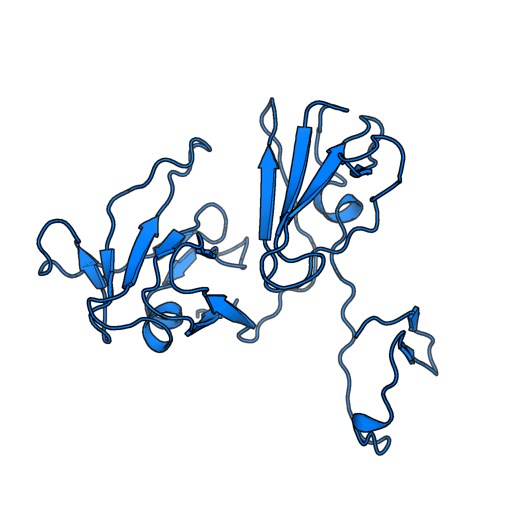HRRPSWIDGPVPRPHTRRRSGRDPLIDMDIDGPDDIDTDDDDDDAQFWDKHKDAADPDWDKFAAQAQPFKDQCFVQCLVWADAQQKKKWKADQPPPRDTDFIWGHRSNAIDTPVPRPHGDRDMGGNNGIIMTMHGNHITITIHGNDDD

Radius of gyration: 19.33 Å; chains: 1; bounding box: 44×48×55 Å

pLDDT: mean 81.03, std 10.66, range [33.09, 97.06]

Secondary structure (DSSP, 8-state):
--EEEE-SS-EEESS--GGG---S-------PPEEHHHHTTT--PPTTT-EEEEETTTSTT-EEEEEE-SSS-EEETTTS-SB-TT-EE-TT-EEEEE-SS-------S----S-EEEEE-BSS--EEEE-S-TTSEEETHHHHHTTSPTTT-EEEEBPTTSS--B---EEE-SSSEEETTTS-SEE--EEETTT-EEEEEBSS-EEEEE-S---

Sequence (215 aa):
MDIVSNSSTAVVVGVDVSALGLQGDEAFVIREHITLSELFANSTLTGYADAVSIYNEDGPGTAVAHVADGAGNWLLISDYTTSSNDAPIYPGTGFVLNNSADVVVTAVGAVKETATQVPVYGNSYVNILGSMKPLTSATVASELLDGL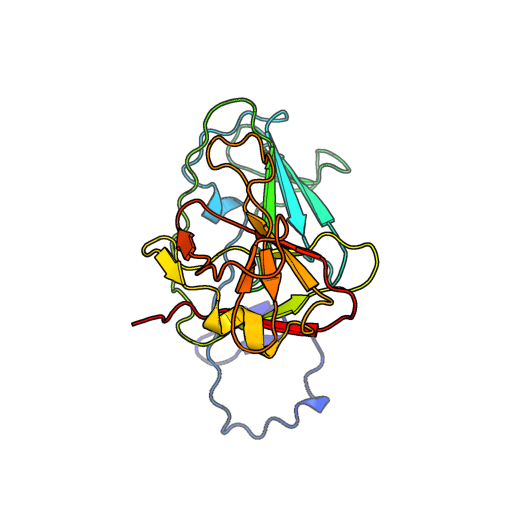TAYGDVCTPYSLDGTLTGGDAFVSTGTGFVSTSDYTTPVTPTVNGTREAFVVNAGTATVVKISGNTL